Protein AF-A0A1F5T957-F1 (afdb_monomer_lite)

pLDDT: mean 89.25, std 8.67, range [54.81, 98.25]

Organism: NCBI:txid1798005

Radius of gyration: 18.05 Å; chains: 1; bounding box: 44×46×57 Å

Foldseek 3Di:
DDDVVVVVLCVVLPLPVVVLLVLLVVLLVVQLVLLVVL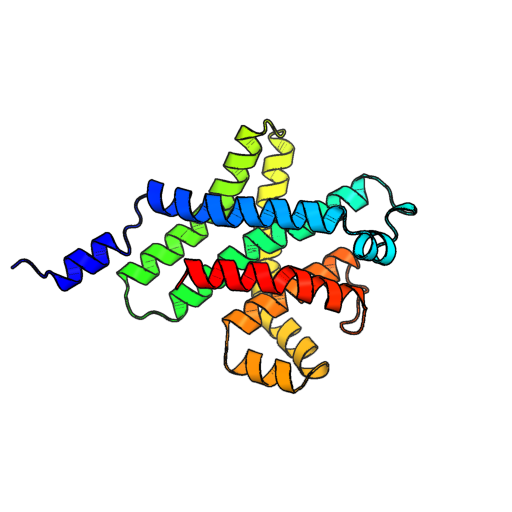LPPPVNCVLLVVVPDDPVLSVQLSLLSNLLLLLLLLQVLCVLLVPDPPPSLNVSSNSSSVCSLVSVLVVCVVVVNDPVVSVVSSVVSVVLNVVLVVCLVVQLVLVCVVDVVLNVVVVVDVSSSSLLSSLVVSVCSSVVNPDHCVRPSSVVSSVSSVVSSVVSVVSSD

Sequence (205 aa):
MFNPFRFWQELKYSPHLARLLHNTRKVIMESNQDSLFMHHDKQVCAMLNYDGVDEEERNRYFNEYTVTNVVLLMLLLDEAALQTDDELRKNYLQKWREYVPKFYLDYLKELKIEERNIYLWDKLIDLRYEEYQREILNWRRELINVDEELAQEMVHDKFVLAYQAVTLGLFQHLRRQNGKPKDPLYLRLQSYMVPIFKRMMKRIF

Secondary structure (DSSP, 8-state):
---HHHHHHHHHT---HHHHHHHHHHHHHHHHHHHHHHHT-HHHHHHTTGGGS-HHHHHHHHHHHHHHHHHHHHHHHHHHHHT---HHHHHHHHHHHHHHHHHHHHHHHHTT--HHHHHHHHHHHHHHHHHHHHHHHHHHHHHHTT-HHHHHHHHH-HHHHHHHHHHHHHHHHHTTT---TTSHHHHHHHHHHHHHHHHHHHHH-

Structure (mmCIF, N/CA/C/O backbone):
data_AF-A0A1F5T957-F1
#
_entry.id   AF-A0A1F5T957-F1
#
loop_
_atom_site.group_PDB
_atom_site.id
_atom_site.type_symbol
_atom_site.label_atom_id
_atom_site.label_alt_id
_atom_site.label_comp_id
_atom_site.label_asym_id
_atom_site.label_entity_id
_atom_site.label_seq_id
_atom_site.pdbx_PDB_ins_code
_atom_site.Cartn_x
_atom_site.Cartn_y
_atom_site.Cartn_z
_atom_site.occupancy
_atom_site.B_iso_or_equiv
_atom_site.auth_seq_id
_atom_site.auth_comp_id
_atom_site.auth_asym_id
_atom_site.auth_atom_id
_atom_site.pdbx_PDB_model_num
ATOM 1 N N . MET A 1 1 ? 25.414 3.405 -35.501 1.00 54.81 1 MET A N 1
ATOM 2 C CA . MET A 1 1 ? 24.216 2.787 -36.112 1.00 54.81 1 MET A CA 1
ATOM 3 C C . MET A 1 1 ? 23.045 3.006 -35.170 1.00 54.81 1 MET A C 1
ATOM 5 O O . MET A 1 1 ? 23.160 2.644 -34.006 1.00 54.81 1 MET A O 1
ATOM 9 N N . PHE A 1 2 ? 21.974 3.655 -35.627 1.00 66.38 2 PHE A N 1
ATOM 10 C CA . PHE A 1 2 ? 20.755 3.845 -34.837 1.00 66.38 2 PHE A CA 1
ATOM 11 C C . PHE A 1 2 ? 20.059 2.489 -34.660 1.00 66.38 2 PHE A C 1
ATOM 13 O O . PHE A 1 2 ? 19.776 1.824 -35.654 1.00 66.38 2 PHE A O 1
ATOM 20 N N . ASN A 1 3 ? 19.825 2.063 -33.416 1.00 74.00 3 ASN A N 1
ATOM 21 C CA . ASN A 1 3 ? 19.039 0.867 -33.120 1.00 74.00 3 ASN A CA 1
ATOM 22 C C . ASN A 1 3 ? 17.615 1.311 -32.733 1.00 74.00 3 ASN A C 1
ATOM 24 O O . ASN A 1 3 ? 17.415 1.760 -31.601 1.00 74.00 3 ASN A O 1
ATOM 28 N N . PRO A 1 4 ? 16.631 1.206 -33.644 1.00 72.12 4 PRO A N 1
ATOM 29 C CA . PRO A 1 4 ? 15.272 1.677 -33.393 1.00 72.12 4 PRO A CA 1
ATOM 30 C C . PRO A 1 4 ? 14.612 0.957 -32.213 1.00 72.12 4 PRO A C 1
ATOM 32 O O . PRO A 1 4 ? 13.876 1.586 -31.463 1.00 72.12 4 PRO A O 1
ATOM 35 N N . PHE A 1 5 ? 14.909 -0.326 -31.990 1.00 71.00 5 PHE A N 1
ATOM 36 C CA . PHE A 1 5 ? 14.355 -1.088 -30.867 1.00 71.00 5 PHE A CA 1
ATOM 37 C C . PHE A 1 5 ? 14.823 -0.530 -29.516 1.00 71.00 5 PHE A C 1
ATOM 39 O O . PHE A 1 5 ? 14.006 -0.260 -28.636 1.00 71.00 5 PHE A O 1
ATOM 46 N N . ARG A 1 6 ? 16.126 -0.252 -29.394 1.00 73.81 6 ARG A N 1
ATOM 47 C CA . ARG A 1 6 ? 16.706 0.371 -28.198 1.00 73.81 6 ARG A CA 1
ATOM 48 C C . ARG A 1 6 ? 16.161 1.785 -27.967 1.00 73.81 6 ARG A C 1
ATOM 50 O O . ARG A 1 6 ? 15.838 2.128 -26.838 1.00 73.81 6 ARG A O 1
ATOM 57 N N . PHE A 1 7 ? 15.985 2.574 -29.027 1.00 73.88 7 PHE A N 1
ATOM 58 C CA . PHE A 1 7 ? 15.387 3.911 -28.940 1.00 73.88 7 PHE A CA 1
ATOM 59 C C . PHE A 1 7 ? 13.946 3.872 -28.395 1.00 73.88 7 PHE A C 1
ATOM 61 O O . PHE A 1 7 ? 13.589 4.651 -27.510 1.00 73.88 7 PHE A O 1
ATOM 68 N N . TRP A 1 8 ? 13.122 2.926 -28.859 1.00 75.50 8 TRP A N 1
ATOM 69 C CA . TRP A 1 8 ? 11.767 2.735 -28.331 1.00 75.50 8 TRP A CA 1
ATOM 70 C C . TRP A 1 8 ? 11.759 2.256 -26.872 1.00 75.50 8 TRP A C 1
ATOM 72 O O . TRP A 1 8 ? 10.918 2.710 -26.095 1.00 75.50 8 TRP A O 1
ATOM 82 N N . GLN A 1 9 ? 12.695 1.389 -26.471 1.00 73.88 9 GLN A N 1
ATOM 83 C CA . GLN A 1 9 ? 12.858 0.983 -25.069 1.00 73.88 9 GLN A CA 1
ATOM 84 C C . GLN A 1 9 ? 13.284 2.153 -24.175 1.00 73.88 9 GLN A C 1
ATOM 86 O O . GLN A 1 9 ? 12.706 2.330 -23.108 1.00 73.88 9 GLN A O 1
ATOM 91 N N . GLU A 1 10 ? 14.224 2.989 -24.616 1.00 77.62 10 GLU A N 1
ATOM 92 C CA . GLU A 1 10 ? 14.677 4.178 -23.879 1.00 77.62 10 GLU A CA 1
ATOM 93 C C . GLU A 1 10 ? 13.551 5.216 -23.714 1.00 77.62 10 GLU A C 1
ATOM 95 O O . GLU A 1 10 ? 13.413 5.824 -22.650 1.00 77.62 10 GLU A O 1
ATOM 100 N N . LEU A 1 11 ? 12.679 5.368 -24.718 1.00 74.06 11 LEU A N 1
ATOM 101 C CA . LEU A 1 11 ? 11.463 6.182 -24.605 1.00 74.06 11 LEU A CA 1
ATOM 102 C C . LEU A 1 11 ? 10.423 5.557 -23.663 1.00 74.06 11 LEU A C 1
ATOM 104 O O . LEU A 1 11 ? 9.772 6.266 -22.888 1.00 74.06 11 LEU A O 1
ATOM 108 N N . LYS A 1 12 ? 10.229 4.234 -23.727 1.00 75.19 12 LYS A N 1
ATOM 109 C CA . LYS A 1 12 ? 9.239 3.512 -22.914 1.00 75.19 12 LYS A CA 1
ATOM 110 C C . LYS A 1 12 ? 9.634 3.483 -21.437 1.00 75.19 12 LYS A C 1
ATOM 112 O O . LYS A 1 12 ? 8.801 3.811 -20.594 1.00 75.19 12 LYS A O 1
ATOM 117 N N . TYR A 1 13 ? 10.886 3.147 -21.148 1.00 79.44 13 TYR A N 1
ATOM 118 C CA . TYR A 1 13 ? 11.473 3.032 -19.811 1.00 79.44 13 TYR A CA 1
ATOM 119 C C . TYR A 1 13 ? 12.310 4.258 -19.455 1.00 79.44 13 TYR A C 1
ATOM 121 O O . TYR A 1 13 ? 13.348 4.162 -18.806 1.00 79.44 13 TYR A O 1
ATOM 129 N N . SER A 1 14 ? 11.850 5.435 -19.879 1.00 75.56 14 SER A N 1
ATOM 130 C CA . SER A 1 14 ? 12.486 6.689 -19.510 1.00 75.56 14 SER A CA 1
ATOM 131 C C . SER A 1 14 ? 12.304 6.931 -18.006 1.00 75.56 14 SER A C 1
ATOM 133 O O . SER A 1 14 ? 11.167 7.128 -17.562 1.00 75.56 14 SER A O 1
ATOM 135 N N . PRO A 1 15 ? 13.388 7.003 -17.209 1.00 70.25 15 PRO A N 1
ATOM 136 C CA . PRO A 1 15 ? 13.318 7.365 -15.795 1.00 70.25 15 PRO A CA 1
ATOM 137 C C . PRO A 1 15 ? 13.110 8.876 -15.609 1.00 70.25 15 PRO A C 1
ATOM 139 O O . PRO A 1 15 ? 13.417 9.419 -14.550 1.00 70.25 15 PRO A O 1
ATOM 142 N N . HIS A 1 16 ? 12.641 9.581 -16.645 1.00 76.19 16 HIS A N 1
ATOM 143 C CA . HIS A 1 16 ? 12.375 11.003 -16.571 1.00 76.19 16 HIS A CA 1
ATOM 144 C C . HIS A 1 16 ? 11.359 11.281 -15.465 1.00 76.19 16 HIS A C 1
ATOM 146 O O . HIS A 1 16 ? 10.247 10.739 -15.452 1.00 76.19 16 HIS A O 1
ATOM 152 N N . LEU A 1 17 ? 11.743 12.185 -14.567 1.00 69.75 17 LEU A N 1
ATOM 153 C CA . LEU A 1 17 ? 11.033 12.473 -13.330 1.00 69.75 17 LEU A CA 1
ATOM 154 C C . LEU A 1 17 ? 9.543 12.764 -13.554 1.00 69.75 17 LEU A C 1
ATOM 156 O O . LEU A 1 17 ? 8.700 12.201 -12.868 1.00 69.75 17 LEU A O 1
ATOM 160 N N . ALA A 1 18 ? 9.196 13.565 -14.564 1.00 75.31 18 ALA A N 1
ATOM 161 C CA . ALA A 1 18 ? 7.799 13.913 -14.847 1.00 75.31 18 ALA A CA 1
ATOM 162 C C . ALA A 1 18 ? 6.898 12.693 -15.126 1.00 75.31 18 ALA A C 1
ATOM 164 O O . ALA A 1 18 ? 5.731 12.690 -14.739 1.00 75.31 18 ALA A O 1
ATOM 165 N N . ARG A 1 19 ? 7.427 11.641 -15.767 1.00 76.31 19 ARG A N 1
ATOM 166 C CA . ARG A 1 19 ? 6.659 10.426 -16.073 1.00 76.31 19 ARG A CA 1
ATOM 167 C C . ARG A 1 19 ? 6.466 9.568 -14.828 1.00 76.31 19 ARG A C 1
ATOM 169 O O . ARG A 1 19 ? 5.358 9.092 -14.589 1.00 76.31 19 ARG A O 1
ATOM 176 N N . LEU A 1 20 ? 7.527 9.414 -14.034 1.00 78.50 20 LEU A N 1
ATOM 177 C CA . LEU A 1 20 ? 7.465 8.746 -12.733 1.00 78.50 20 LEU A CA 1
ATOM 178 C C . LEU A 1 20 ? 6.449 9.446 -11.824 1.00 78.50 20 LEU A C 1
ATOM 180 O O . LEU A 1 20 ? 5.526 8.805 -11.335 1.00 78.50 20 LEU A O 1
ATOM 184 N N . LEU A 1 21 ? 6.540 10.773 -11.701 1.00 75.38 21 LEU A N 1
ATOM 185 C CA . LEU A 1 21 ? 5.616 11.587 -10.911 1.00 75.38 21 LEU A CA 1
ATOM 186 C C . LEU A 1 21 ? 4.172 11.459 -11.389 1.00 75.38 21 LEU A C 1
ATOM 188 O O . LEU A 1 21 ? 3.280 11.279 -10.568 1.00 75.38 21 LEU A O 1
ATOM 192 N N . HIS A 1 22 ? 3.921 11.526 -12.698 1.00 82.69 22 HIS A N 1
ATOM 193 C CA . HIS A 1 22 ? 2.567 11.392 -13.234 1.00 82.69 22 HIS A CA 1
ATOM 194 C C . HIS A 1 22 ? 1.942 10.037 -12.872 1.00 82.69 22 HIS A C 1
ATOM 196 O O . HIS A 1 22 ? 0.804 9.980 -12.394 1.00 82.69 22 HIS A O 1
ATOM 202 N N . ASN A 1 23 ? 2.696 8.951 -13.063 1.00 79.38 23 ASN A N 1
ATOM 203 C CA . ASN A 1 23 ? 2.222 7.602 -12.777 1.00 79.38 23 ASN A CA 1
ATOM 204 C C . ASN A 1 23 ? 2.018 7.381 -11.273 1.00 79.38 23 ASN A C 1
ATOM 206 O O . ASN A 1 23 ? 0.944 6.919 -10.882 1.00 79.38 23 ASN A O 1
ATOM 210 N N . THR A 1 24 ? 2.993 7.762 -10.438 1.00 85.00 24 THR A N 1
ATOM 211 C CA . THR A 1 24 ? 2.887 7.677 -8.972 1.00 85.00 24 THR A CA 1
ATOM 212 C C . THR A 1 24 ? 1.706 8.484 -8.464 1.00 85.00 24 THR A C 1
ATOM 214 O O . THR A 1 24 ? 0.873 7.945 -7.742 1.00 85.00 24 THR A O 1
ATOM 217 N N . ARG A 1 25 ? 1.581 9.746 -8.893 1.00 87.94 25 ARG A N 1
ATOM 218 C CA . ARG A 1 25 ? 0.496 10.636 -8.474 1.00 87.94 25 ARG A CA 1
ATOM 219 C C . ARG A 1 25 ? -0.850 9.998 -8.708 1.00 87.94 25 ARG A C 1
ATOM 221 O O . ARG A 1 25 ? -1.669 9.941 -7.802 1.00 87.94 25 ARG A O 1
ATOM 228 N N . LYS A 1 26 ? -1.084 9.506 -9.921 1.00 86.94 26 LYS A N 1
ATOM 229 C CA . LYS A 1 26 ? -2.393 8.967 -10.265 1.00 86.94 26 LYS A CA 1
ATOM 230 C C . LYS A 1 26 ? -2.730 7.723 -9.431 1.00 86.94 26 LYS A C 1
ATOM 232 O O . LYS A 1 26 ? -3.861 7.608 -8.984 1.00 86.94 26 LYS A O 1
ATOM 237 N N . VAL A 1 27 ? -1.764 6.833 -9.185 1.00 89.00 27 VAL A N 1
ATOM 238 C CA . VAL A 1 27 ? -1.975 5.640 -8.342 1.00 89.00 27 VAL A CA 1
ATOM 239 C C . VAL A 1 27 ? -2.227 6.018 -6.887 1.00 89.00 27 VAL A C 1
ATOM 241 O O . VAL A 1 27 ? -3.233 5.615 -6.320 1.00 89.00 27 VAL A O 1
ATOM 244 N N . ILE A 1 28 ? -1.330 6.802 -6.291 1.00 89.94 28 ILE A N 1
ATOM 245 C CA . ILE A 1 28 ? -1.374 7.129 -4.865 1.00 89.94 28 ILE A CA 1
ATOM 246 C C . ILE A 1 28 ? -2.605 7.970 -4.525 1.00 89.94 28 ILE A C 1
ATOM 248 O O . ILE A 1 28 ? -3.246 7.730 -3.509 1.00 89.94 28 ILE A O 1
ATOM 252 N N . MET A 1 29 ? -2.993 8.908 -5.392 1.00 90.75 29 MET A N 1
ATOM 253 C CA . MET A 1 29 ? -4.185 9.724 -5.164 1.00 90.75 29 MET A CA 1
ATOM 254 C C . MET A 1 29 ? -5.481 8.914 -5.243 1.00 90.75 29 MET A C 1
ATOM 256 O O . MET A 1 29 ? -6.354 9.107 -4.401 1.00 90.75 29 MET A O 1
ATOM 260 N N . GLU A 1 30 ? -5.600 8.000 -6.212 1.00 92.25 30 GLU A N 1
ATOM 261 C CA . GLU A 1 30 ? -6.740 7.074 -6.285 1.00 92.25 30 GLU A CA 1
ATOM 262 C C . GLU A 1 30 ? -6.782 6.180 -5.034 1.00 92.25 30 GLU A C 1
ATOM 264 O O . GLU A 1 30 ? -7.821 6.056 -4.395 1.00 92.25 30 GLU A O 1
ATOM 269 N N . SER A 1 31 ? -5.636 5.639 -4.614 1.00 90.69 31 SER A N 1
ATOM 270 C CA . SER A 1 31 ? -5.550 4.813 -3.408 1.00 90.69 31 SER A CA 1
ATOM 271 C C . SER A 1 31 ? -5.865 5.576 -2.113 1.00 90.69 31 SER A C 1
ATOM 273 O O . SER A 1 31 ? -6.467 5.006 -1.211 1.00 90.69 31 SER A O 1
ATOM 275 N N . ASN A 1 32 ? -5.508 6.860 -2.001 1.00 91.31 32 ASN A N 1
ATOM 276 C CA . ASN A 1 32 ? -5.878 7.689 -0.845 1.00 91.31 32 ASN A CA 1
ATOM 277 C C . ASN A 1 32 ? -7.392 7.919 -0.767 1.00 91.31 32 ASN A C 1
ATOM 279 O O . ASN A 1 32 ? -7.959 7.958 0.324 1.00 91.31 32 ASN A O 1
ATOM 283 N N . GLN A 1 33 ? -8.054 8.074 -1.918 1.00 93.75 33 GLN A N 1
ATOM 284 C CA . GLN A 1 33 ? -9.514 8.163 -1.972 1.00 93.75 33 GLN A CA 1
ATOM 285 C C . GLN A 1 33 ? -10.156 6.853 -1.516 1.00 93.75 33 GLN A C 1
ATOM 287 O O . GLN A 1 33 ? -11.129 6.888 -0.764 1.00 93.75 33 GLN A O 1
ATOM 292 N N . ASP A 1 34 ? -9.587 5.709 -1.902 1.00 94.94 34 ASP A N 1
ATOM 293 C CA . ASP A 1 34 ? -10.069 4.413 -1.427 1.00 94.94 34 ASP A CA 1
ATOM 294 C C . ASP A 1 34 ? -9.844 4.238 0.086 1.00 94.94 34 ASP A C 1
ATOM 296 O O . ASP A 1 34 ? -10.736 3.740 0.774 1.00 94.94 34 ASP A O 1
ATOM 300 N N . SER A 1 35 ? -8.712 4.699 0.637 1.00 96.12 35 SER A N 1
ATOM 301 C CA . SER A 1 35 ? -8.486 4.726 2.093 1.00 96.12 35 SER A CA 1
ATOM 302 C C . SER A 1 35 ? -9.546 5.555 2.819 1.00 96.12 35 SER A C 1
ATOM 304 O O . SER A 1 35 ? -10.054 5.139 3.860 1.00 96.12 35 SER A O 1
ATOM 306 N N . LEU A 1 36 ? -9.903 6.723 2.272 1.00 95.00 36 LEU A N 1
ATOM 307 C CA . LEU A 1 36 ? -10.948 7.580 2.835 1.00 95.00 36 LEU A CA 1
ATOM 308 C C . LEU A 1 36 ? -12.320 6.899 2.768 1.00 95.00 36 LEU A C 1
ATOM 310 O O . LEU A 1 36 ? -13.072 6.933 3.740 1.00 95.00 36 LEU A O 1
ATOM 314 N N . PHE A 1 37 ? -12.632 6.241 1.649 1.00 95.06 37 PHE A N 1
ATOM 315 C CA . PHE A 1 37 ? -13.852 5.448 1.518 1.00 95.06 37 PHE A CA 1
ATOM 316 C C . PHE A 1 37 ? -13.910 4.340 2.576 1.00 95.06 37 PHE A C 1
ATOM 318 O O . PHE A 1 37 ? -14.923 4.207 3.258 1.00 95.06 37 PHE A O 1
ATOM 325 N N . MET A 1 38 ? -12.819 3.594 2.770 1.00 94.62 38 MET A N 1
ATOM 326 C CA . MET A 1 38 ? -12.744 2.546 3.794 1.00 94.62 38 MET A CA 1
ATOM 327 C C . MET A 1 38 ? -12.883 3.079 5.208 1.00 94.62 38 MET A C 1
ATOM 329 O O . MET A 1 38 ? -13.537 2.454 6.039 1.00 94.62 38 MET A O 1
ATOM 333 N N . HIS A 1 39 ? -12.302 4.243 5.482 1.00 95.62 39 HIS A N 1
ATOM 334 C CA . HIS A 1 39 ? -12.400 4.880 6.786 1.00 95.62 39 HIS A CA 1
ATOM 335 C C . HIS A 1 39 ? -13.840 5.281 7.150 1.00 95.62 39 HIS A C 1
ATOM 337 O O . HIS A 1 39 ? -14.159 5.385 8.333 1.00 95.62 39 HIS A O 1
ATOM 343 N N . HIS A 1 40 ? -14.711 5.456 6.152 1.00 95.31 40 HIS A N 1
ATOM 344 C CA . HIS A 1 40 ? -16.132 5.767 6.324 1.00 95.31 40 HIS A CA 1
ATOM 345 C C . HIS 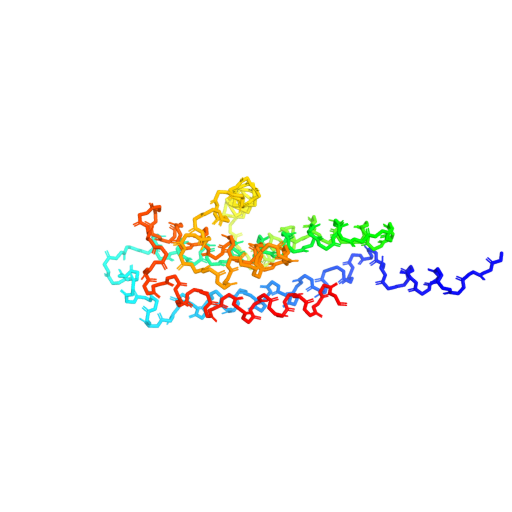A 1 40 ? -17.072 4.602 5.966 1.00 95.31 40 HIS A C 1
ATOM 347 O O . HIS A 1 40 ? -18.296 4.768 5.975 1.00 95.31 40 HIS A O 1
ATOM 353 N N . ASP A 1 41 ? -16.539 3.421 5.646 1.00 96.06 41 ASP A N 1
ATOM 354 C CA . ASP A 1 41 ? -17.352 2.251 5.337 1.00 96.06 41 ASP A CA 1
ATOM 355 C C . ASP A 1 41 ? -18.057 1.752 6.606 1.00 96.06 41 ASP A C 1
ATOM 357 O O . ASP A 1 41 ? -17.425 1.343 7.577 1.00 96.06 41 ASP A O 1
ATOM 361 N N . LYS A 1 42 ? -19.395 1.747 6.591 1.00 95.44 42 LYS A N 1
ATOM 362 C CA . LYS A 1 42 ? -20.208 1.403 7.770 1.00 95.44 42 LYS A CA 1
ATOM 363 C C . LYS A 1 42 ? -19.924 0.003 8.317 1.00 95.44 42 LYS A C 1
ATOM 365 O O . LYS A 1 42 ? -19.992 -0.192 9.528 1.00 95.44 42 LYS A O 1
ATOM 370 N N . GLN A 1 43 ? -19.640 -0.971 7.450 1.00 95.31 43 GLN A N 1
ATOM 371 C CA . GLN A 1 43 ? -19.348 -2.337 7.886 1.00 95.31 43 GLN A CA 1
ATOM 372 C C . GLN A 1 43 ? -17.985 -2.387 8.570 1.00 95.31 43 GLN A C 1
ATOM 374 O O . GLN A 1 43 ? -17.861 -2.977 9.639 1.00 95.31 43 GLN A O 1
ATOM 379 N N . VAL A 1 44 ? -16.987 -1.721 7.992 1.00 95.31 44 VAL A N 1
ATOM 380 C CA . VAL A 1 44 ? -15.638 -1.622 8.562 1.00 95.31 44 VAL A CA 1
ATOM 381 C C . VAL A 1 44 ? -15.667 -0.885 9.898 1.00 95.31 44 VAL A C 1
ATOM 383 O O . VAL A 1 44 ? -15.126 -1.389 10.881 1.00 95.31 44 VAL A O 1
ATOM 386 N N . CYS A 1 45 ? -16.363 0.254 9.970 1.00 95.50 45 CYS A N 1
ATOM 387 C CA . CYS A 1 45 ? -16.534 1.019 11.203 1.00 95.50 45 CYS A CA 1
ATOM 388 C C . CYS A 1 45 ? -17.169 0.177 12.317 1.00 95.50 45 CYS A C 1
ATOM 390 O O . CYS A 1 45 ? -16.694 0.210 13.452 1.00 95.50 45 CYS A O 1
ATOM 392 N N . ALA A 1 46 ? -18.194 -0.621 11.995 1.00 95.69 46 ALA A N 1
ATOM 393 C CA . ALA A 1 46 ? -18.809 -1.540 12.949 1.00 95.69 46 ALA A CA 1
ATOM 394 C C . ALA A 1 46 ? -17.844 -2.663 13.376 1.00 95.69 46 ALA A C 1
ATOM 396 O O . AL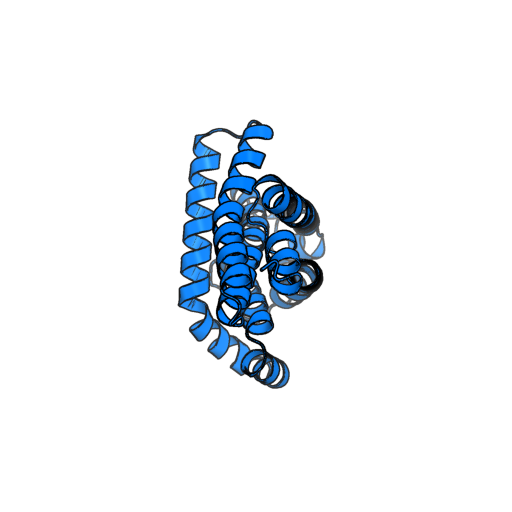A A 1 46 ? -17.712 -2.942 14.565 1.00 95.69 46 ALA A O 1
ATOM 397 N N . MET A 1 47 ? -17.121 -3.279 12.432 1.00 95.31 47 MET A N 1
ATOM 398 C CA . MET A 1 47 ? -16.153 -4.352 12.716 1.00 95.31 47 MET A CA 1
ATOM 399 C C . MET A 1 47 ? -14.966 -3.889 13.574 1.00 95.31 47 MET A C 1
ATOM 401 O O . MET A 1 47 ? -14.395 -4.699 14.312 1.00 95.31 47 MET A O 1
ATOM 405 N N . LEU A 1 48 ? -14.595 -2.610 13.476 1.00 95.06 48 LEU A N 1
ATOM 406 C CA . LEU A 1 48 ? -13.532 -1.966 14.254 1.00 95.06 48 LEU A CA 1
ATOM 407 C C . LEU A 1 48 ? -14.039 -1.212 15.490 1.00 95.06 48 LEU A C 1
ATOM 409 O O . LEU A 1 48 ? -13.229 -0.633 16.205 1.00 95.06 48 LEU A O 1
ATOM 413 N N . ASN A 1 49 ? -15.346 -1.241 15.768 1.00 94.69 49 ASN A N 1
ATOM 414 C CA . ASN A 1 49 ? -15.960 -0.551 16.902 1.00 94.69 49 ASN A CA 1
ATOM 415 C C . ASN A 1 49 ? -15.595 0.947 16.971 1.00 94.69 49 ASN A C 1
ATOM 417 O O . ASN A 1 49 ? -15.168 1.447 18.010 1.00 94.69 49 ASN A O 1
ATOM 421 N N . TYR A 1 50 ? -15.763 1.668 15.857 1.00 94.19 50 TYR A N 1
ATOM 422 C CA . TYR A 1 50 ? -15.417 3.096 15.746 1.00 94.19 50 TYR A CA 1
ATOM 423 C C . TYR A 1 50 ? -16.073 3.986 16.815 1.00 94.19 50 TYR A C 1
ATOM 425 O O . TYR A 1 50 ? -15.487 5.001 17.198 1.00 94.19 50 TYR A O 1
ATOM 433 N N . ASP A 1 51 ? -17.264 3.612 17.288 1.00 93.12 51 ASP A N 1
ATOM 434 C CA . ASP A 1 51 ? -18.003 4.340 18.328 1.00 93.12 51 ASP A CA 1
ATOM 435 C C . ASP A 1 51 ? -17.394 4.152 19.727 1.00 93.12 51 ASP A C 1
ATOM 437 O O . ASP A 1 51 ? -17.598 4.981 20.611 1.00 93.12 51 ASP A O 1
ATOM 441 N N . GLY A 1 52 ? -16.646 3.066 19.936 1.00 94.69 52 GLY A N 1
ATOM 442 C CA . GLY A 1 52 ? -16.018 2.726 21.212 1.00 94.69 52 GLY A CA 1
ATOM 443 C C . GLY A 1 52 ? -14.532 3.068 21.304 1.00 94.69 52 GLY A C 1
ATOM 444 O O . GLY A 1 52 ? -13.908 2.714 22.303 1.00 94.69 52 GLY A O 1
ATOM 445 N N . VAL A 1 53 ? -13.958 3.717 20.289 1.00 95.94 53 VAL A N 1
ATOM 446 C CA . VAL A 1 53 ? -12.553 4.146 20.275 1.00 95.94 53 VAL A CA 1
ATOM 447 C C . VAL A 1 53 ? -12.439 5.659 20.097 1.00 95.94 53 VAL A C 1
ATOM 449 O O . VAL A 1 53 ? -13.356 6.324 19.606 1.00 95.94 53 VAL A O 1
ATOM 452 N N . ASP A 1 54 ? -11.307 6.211 20.520 1.00 96.56 54 ASP A N 1
ATOM 453 C CA . ASP A 1 54 ? -11.021 7.635 20.397 1.00 96.56 54 ASP A CA 1
ATOM 454 C C . ASP A 1 54 ? -10.629 8.042 18.964 1.00 96.56 54 ASP A C 1
ATOM 456 O O . ASP A 1 54 ? -10.525 7.236 18.035 1.00 96.56 54 ASP A O 1
ATOM 460 N N . GLU A 1 55 ? -10.465 9.348 18.764 1.00 95.12 55 GLU A N 1
ATOM 461 C CA . GLU A 1 55 ? -10.063 9.907 17.475 1.00 95.12 55 GLU A CA 1
ATOM 462 C C . GLU A 1 55 ? -8.652 9.474 17.060 1.00 95.12 55 GLU A C 1
ATOM 464 O O . GLU A 1 55 ? -8.406 9.266 15.873 1.00 95.12 55 GLU A O 1
ATOM 469 N N . GLU A 1 56 ? -7.745 9.285 18.018 1.00 95.31 56 GLU A N 1
ATOM 470 C CA . GLU A 1 56 ? -6.375 8.853 17.747 1.00 95.31 56 GLU A CA 1
ATOM 471 C C . GLU A 1 56 ? -6.352 7.455 17.120 1.00 95.31 56 GLU A C 1
ATOM 473 O O . GLU A 1 56 ? -5.712 7.248 16.087 1.00 95.31 56 GLU A O 1
ATOM 478 N N . GLU A 1 57 ? -7.116 6.512 17.670 1.00 95.69 57 GLU A N 1
ATOM 479 C CA . GLU A 1 57 ? -7.216 5.159 17.130 1.00 95.69 57 GLU A CA 1
ATOM 480 C C . GLU A 1 57 ? -7.916 5.145 15.760 1.00 95.69 57 GLU A C 1
ATOM 482 O O . GLU A 1 57 ? -7.486 4.427 14.852 1.00 95.69 57 GLU A O 1
ATOM 487 N N . ARG A 1 58 ? -8.938 5.986 15.547 1.00 96.19 58 ARG A N 1
ATOM 488 C CA . ARG A 1 58 ? -9.556 6.144 14.216 1.00 96.19 58 ARG A CA 1
ATOM 489 C C . ARG A 1 58 ? -8.562 6.685 13.191 1.00 96.19 58 ARG A C 1
ATOM 491 O O . ARG A 1 58 ? -8.468 6.143 12.086 1.00 96.19 58 ARG A O 1
ATOM 498 N N . ASN A 1 59 ? -7.789 7.703 13.557 1.00 95.31 59 ASN A N 1
ATOM 499 C CA . ASN A 1 59 ? -6.735 8.252 12.709 1.00 95.31 59 ASN A CA 1
ATOM 500 C C . ASN A 1 59 ? -5.656 7.203 12.421 1.00 95.31 59 ASN A C 1
ATOM 502 O O . ASN A 1 59 ? -5.193 7.090 11.286 1.00 95.31 59 ASN A O 1
ATOM 506 N N . ARG A 1 60 ? -5.315 6.360 13.402 1.00 96.50 60 ARG A N 1
ATOM 507 C CA . ARG A 1 60 ? -4.416 5.220 13.199 1.00 96.50 60 ARG A CA 1
ATOM 508 C C . ARG A 1 60 ? -4.952 4.262 12.138 1.00 96.50 60 ARG A C 1
ATOM 510 O O . ARG A 1 60 ? -4.192 3.888 11.250 1.00 96.50 60 ARG A O 1
ATOM 517 N N . TYR A 1 61 ? -6.236 3.897 12.170 1.00 97.25 61 TYR A N 1
ATOM 518 C CA . TYR A 1 61 ? -6.823 3.039 11.132 1.00 97.25 61 TYR A CA 1
ATOM 519 C C . TYR A 1 61 ? -6.691 3.655 9.736 1.00 97.25 61 TYR A C 1
ATOM 521 O O . TYR A 1 61 ? -6.270 2.971 8.803 1.00 97.25 61 TYR A O 1
ATOM 529 N N . PHE A 1 62 ? -6.988 4.952 9.596 1.00 96.75 62 PHE A N 1
ATOM 530 C CA . PHE A 1 62 ? -6.798 5.672 8.333 1.00 96.75 62 PHE A CA 1
ATOM 531 C C . PHE A 1 62 ? -5.342 5.631 7.849 1.00 96.75 62 PHE A C 1
ATOM 533 O O . PHE A 1 62 ? -5.078 5.389 6.664 1.00 96.75 62 PHE A O 1
ATOM 540 N N . ASN A 1 63 ? -4.401 5.830 8.773 1.00 96.81 63 ASN A N 1
ATOM 541 C CA . ASN A 1 63 ? -2.980 5.792 8.467 1.00 96.81 63 ASN A CA 1
ATOM 542 C C . ASN A 1 63 ? -2.556 4.405 7.970 1.00 96.81 63 ASN A C 1
ATOM 544 O O . ASN A 1 63 ? -1.859 4.327 6.960 1.00 96.81 63 ASN A O 1
ATOM 548 N N . GLU A 1 64 ? -3.033 3.328 8.605 1.00 97.69 64 GLU A N 1
ATOM 549 C CA . GLU A 1 64 ? -2.735 1.948 8.197 1.00 97.69 64 GLU A CA 1
ATOM 550 C C . GLU A 1 64 ? -3.289 1.617 6.800 1.00 97.69 64 GLU A C 1
ATOM 552 O O . GLU A 1 64 ? -2.566 1.044 5.983 1.00 97.69 64 GLU A O 1
ATOM 557 N N . TYR A 1 65 ? -4.520 2.029 6.457 1.00 97.56 65 TYR A N 1
ATOM 558 C CA . TYR A 1 65 ? -5.046 1.848 5.090 1.00 97.56 65 TYR A CA 1
ATOM 559 C C . TYR A 1 65 ? -4.143 2.509 4.047 1.00 97.56 65 TYR A C 1
ATOM 561 O O . TYR A 1 65 ? -3.822 1.931 3.008 1.00 97.56 65 TYR A O 1
ATOM 569 N N . THR A 1 66 ? -3.720 3.731 4.346 1.00 97.12 66 THR A N 1
ATOM 570 C CA . THR A 1 66 ? -2.989 4.567 3.404 1.00 97.12 66 THR A CA 1
ATOM 571 C C . THR A 1 66 ? -1.544 4.120 3.237 1.00 97.12 66 THR A C 1
ATOM 573 O O . THR A 1 66 ? -1.093 3.949 2.103 1.00 97.12 66 THR A O 1
ATOM 576 N N . VAL A 1 67 ? -0.828 3.852 4.333 1.00 97.69 67 VAL A N 1
ATOM 577 C CA . VAL A 1 67 ? 0.544 3.331 4.252 1.00 97.69 67 VAL A CA 1
ATOM 578 C C . VAL A 1 67 ? 0.574 1.975 3.550 1.00 97.69 67 VAL A C 1
ATOM 580 O O . VAL A 1 67 ? 1.453 1.746 2.725 1.00 97.69 67 VAL A O 1
ATOM 583 N N . THR A 1 68 ? -0.425 1.114 3.775 1.00 97.19 68 THR A N 1
ATOM 584 C CA . THR A 1 68 ? -0.521 -0.186 3.094 1.00 97.19 68 THR A CA 1
ATOM 585 C C . THR A 1 68 ? -0.570 -0.016 1.578 1.00 97.19 68 THR A C 1
ATOM 587 O O . THR A 1 68 ? 0.121 -0.729 0.856 1.00 97.19 68 THR A O 1
ATOM 590 N N . ASN A 1 69 ? -1.327 0.962 1.077 1.00 96.38 69 ASN A N 1
ATOM 591 C CA . ASN A 1 69 ? -1.415 1.230 -0.357 1.00 96.38 69 ASN A CA 1
ATOM 592 C C . ASN A 1 69 ? -0.094 1.746 -0.946 1.00 96.38 69 ASN A C 1
ATOM 594 O O . ASN A 1 69 ? 0.284 1.356 -2.054 1.00 96.38 69 ASN A O 1
ATOM 598 N N . VAL A 1 70 ? 0.607 2.619 -0.216 1.00 97.06 70 VAL A N 1
ATOM 599 C CA . VAL A 1 70 ? 1.933 3.128 -0.603 1.00 97.06 70 VAL A CA 1
ATOM 600 C C . VAL A 1 70 ? 2.930 1.969 -0.682 1.00 97.06 70 VAL A C 1
ATOM 602 O O . VAL A 1 70 ? 3.602 1.794 -1.700 1.00 97.06 70 VAL A O 1
ATOM 605 N N . VAL A 1 71 ? 2.974 1.138 0.359 1.00 97.25 71 VAL A N 1
ATOM 606 C CA . VAL A 1 71 ? 3.901 0.007 0.467 1.00 97.25 71 VAL A CA 1
ATOM 607 C C . VAL A 1 71 ? 3.578 -1.089 -0.546 1.00 97.25 71 VAL A C 1
ATOM 609 O O . VAL A 1 71 ? 4.500 -1.634 -1.148 1.00 97.25 71 VAL A O 1
ATOM 612 N N . LEU A 1 72 ? 2.300 -1.375 -0.819 1.00 96.62 72 LEU A N 1
ATOM 613 C CA . LEU A 1 72 ? 1.918 -2.324 -1.866 1.00 96.62 72 LEU A CA 1
ATOM 614 C C . LEU A 1 72 ? 2.513 -1.914 -3.215 1.00 96.62 72 LEU A C 1
ATOM 616 O O . LEU A 1 72 ? 3.132 -2.738 -3.880 1.00 96.62 72 LEU A O 1
ATOM 620 N N . LEU A 1 73 ? 2.388 -0.640 -3.604 1.00 96.38 73 LEU A N 1
ATOM 621 C CA . LEU A 1 73 ? 2.982 -0.163 -4.852 1.00 96.38 73 LEU A CA 1
ATOM 622 C C . LEU A 1 73 ? 4.501 -0.384 -4.871 1.00 96.38 73 LEU A C 1
ATOM 624 O O . LEU A 1 73 ? 5.031 -0.833 -5.884 1.00 96.38 73 LEU A O 1
ATOM 628 N N . MET A 1 74 ? 5.191 -0.105 -3.763 1.00 97.19 74 MET A N 1
ATOM 629 C CA . MET A 1 74 ? 6.636 -0.327 -3.655 1.00 97.19 74 MET A CA 1
ATOM 630 C C . MET A 1 74 ? 6.997 -1.803 -3.864 1.00 97.19 74 MET A C 1
ATOM 632 O O . MET A 1 74 ? 7.841 -2.102 -4.706 1.00 97.19 74 MET A O 1
ATOM 636 N N . LEU A 1 75 ? 6.305 -2.722 -3.184 1.00 96.06 75 LEU A N 1
ATOM 637 C CA . LEU A 1 75 ? 6.550 -4.164 -3.296 1.00 96.06 75 LEU A CA 1
ATOM 638 C C . LEU A 1 75 ? 6.275 -4.703 -4.705 1.00 96.06 75 LEU A C 1
ATOM 640 O O . LEU A 1 75 ? 7.043 -5.517 -5.214 1.00 96.06 75 LEU A O 1
ATOM 644 N N . LEU A 1 76 ? 5.208 -4.236 -5.362 1.00 95.75 76 LEU A N 1
ATOM 645 C CA . LEU A 1 76 ? 4.904 -4.636 -6.739 1.00 95.75 76 LEU A CA 1
ATOM 646 C C . LEU A 1 76 ? 5.969 -4.139 -7.725 1.00 95.75 76 LEU A C 1
ATOM 648 O O . LEU A 1 76 ? 6.289 -4.840 -8.683 1.00 95.75 76 LEU A O 1
ATOM 652 N N . LEU A 1 77 ? 6.527 -2.945 -7.504 1.00 95.94 77 LEU A N 1
ATOM 653 C CA . LEU A 1 77 ? 7.616 -2.414 -8.325 1.00 95.94 77 LEU A CA 1
ATOM 654 C C . LEU A 1 77 ? 8.914 -3.204 -8.130 1.00 95.94 77 LEU A C 1
ATOM 656 O O . LEU A 1 77 ? 9.582 -3.497 -9.123 1.00 95.94 77 LEU A O 1
ATOM 660 N N . ASP A 1 78 ? 9.251 -3.578 -6.893 1.00 95.69 78 ASP A N 1
ATOM 661 C CA . ASP A 1 78 ? 10.409 -4.437 -6.619 1.00 95.69 78 ASP A CA 1
ATOM 662 C C . ASP A 1 78 ? 10.244 -5.811 -7.278 1.00 95.69 78 ASP A C 1
ATOM 664 O O . ASP A 1 78 ? 11.150 -6.275 -7.970 1.00 95.69 78 ASP A O 1
ATOM 668 N N . GLU A 1 79 ? 9.073 -6.438 -7.147 1.00 94.62 79 GLU A N 1
ATOM 669 C CA . GLU A 1 79 ? 8.808 -7.741 -7.762 1.00 94.62 79 GLU A CA 1
ATOM 670 C C . GLU A 1 79 ? 8.849 -7.661 -9.298 1.00 94.62 79 GLU A C 1
ATOM 672 O O . GLU A 1 79 ? 9.470 -8.495 -9.957 1.00 94.62 79 GLU A O 1
ATOM 677 N N . ALA A 1 80 ? 8.291 -6.602 -9.891 1.00 94.12 80 ALA A N 1
ATOM 678 C CA . ALA A 1 80 ? 8.382 -6.363 -11.330 1.00 94.12 80 ALA A CA 1
ATOM 679 C C . ALA A 1 80 ? 9.833 -6.170 -11.804 1.00 94.12 80 ALA A C 1
ATOM 681 O O . ALA A 1 80 ? 10.177 -6.584 -12.912 1.00 94.12 80 ALA A O 1
ATOM 682 N N . ALA A 1 81 ? 10.681 -5.541 -10.984 1.00 95.31 81 ALA A N 1
ATOM 683 C CA . ALA A 1 81 ? 12.097 -5.349 -11.280 1.00 95.31 81 ALA A CA 1
ATOM 684 C C . ALA A 1 81 ? 12.895 -6.660 -11.187 1.00 95.31 81 ALA A C 1
ATOM 686 O O . ALA A 1 81 ? 13.861 -6.833 -11.929 1.00 95.31 81 ALA A O 1
ATOM 687 N N . LEU A 1 82 ? 12.494 -7.587 -10.310 1.00 93.62 82 LEU A N 1
ATOM 688 C CA . LEU A 1 82 ? 13.111 -8.911 -10.178 1.00 93.62 82 LEU A CA 1
ATOM 689 C C . LEU A 1 82 ? 12.750 -9.865 -11.325 1.00 93.62 82 LEU A C 1
ATOM 691 O O . LEU A 1 82 ? 13.527 -10.767 -11.621 1.00 93.62 82 LEU A O 1
ATOM 695 N N . GLN A 1 83 ? 11.594 -9.678 -11.966 1.00 92.00 83 GLN A N 1
ATOM 696 C CA . GLN A 1 83 ? 11.102 -10.555 -13.038 1.00 92.00 83 GLN A CA 1
ATOM 697 C C . GLN A 1 83 ? 11.522 -10.134 -14.455 1.00 92.00 83 GLN A C 1
ATOM 699 O O . GLN A 1 83 ? 11.137 -10.784 -15.426 1.00 92.00 83 GLN A O 1
ATOM 704 N N . THR A 1 84 ? 12.266 -9.037 -14.610 1.00 91.19 84 THR A N 1
ATOM 705 C CA . THR A 1 84 ? 12.699 -8.538 -15.922 1.00 91.19 84 THR A CA 1
ATOM 706 C C . THR A 1 84 ? 14.204 -8.686 -16.117 1.00 91.19 84 THR A C 1
ATOM 708 O O . THR A 1 84 ? 14.987 -8.222 -15.294 1.00 91.19 84 THR A O 1
ATOM 711 N N . ASP A 1 85 ? 14.601 -9.229 -17.268 1.00 92.38 85 ASP A N 1
ATOM 712 C CA . ASP A 1 85 ? 16.004 -9.263 -17.711 1.00 92.38 85 ASP A CA 1
ATOM 713 C C . ASP A 1 85 ? 16.423 -7.973 -18.451 1.00 92.38 85 ASP A C 1
ATOM 715 O O . ASP A 1 85 ? 17.601 -7.737 -18.712 1.00 92.38 85 ASP A O 1
ATOM 719 N N . ASP A 1 86 ? 15.460 -7.110 -18.807 1.00 91.25 86 ASP A N 1
ATOM 720 C CA . ASP A 1 86 ? 15.726 -5.794 -19.400 1.00 91.25 86 ASP A CA 1
ATOM 721 C C . ASP A 1 86 ? 16.228 -4.810 -18.325 1.00 91.25 86 ASP A C 1
ATOM 723 O O . ASP A 1 86 ? 15.453 -4.308 -17.506 1.00 91.25 86 ASP A O 1
ATOM 727 N N . GLU A 1 87 ? 17.528 -4.506 -18.354 1.00 90.38 87 GLU A N 1
ATOM 728 C CA . GLU A 1 87 ? 18.189 -3.585 -17.419 1.00 90.38 87 GLU A CA 1
ATOM 729 C C . GLU A 1 87 ? 17.645 -2.143 -17.477 1.00 90.38 87 GLU A C 1
ATOM 731 O O . GLU A 1 87 ? 17.607 -1.459 -16.450 1.00 90.38 87 GLU A O 1
ATOM 736 N N . LEU A 1 88 ? 17.161 -1.665 -18.635 1.00 88.88 88 LEU A N 1
ATOM 737 C CA . LEU A 1 88 ? 16.522 -0.344 -18.720 1.00 88.88 88 LEU A CA 1
ATOM 738 C C . LEU A 1 88 ? 15.200 -0.348 -17.954 1.00 88.88 88 LEU A C 1
ATOM 740 O O . LEU A 1 88 ? 14.936 0.561 -17.161 1.00 88.88 88 LEU A O 1
ATOM 744 N N . ARG A 1 89 ? 14.388 -1.393 -18.154 1.00 90.19 89 ARG A N 1
ATOM 745 C CA . ARG A 1 89 ? 13.132 -1.576 -17.417 1.00 90.19 89 ARG A CA 1
ATOM 746 C C . ARG A 1 89 ? 13.386 -1.718 -15.919 1.00 90.19 89 ARG A C 1
ATOM 748 O O . ARG A 1 89 ? 12.693 -1.083 -15.128 1.00 90.19 89 ARG A O 1
ATOM 755 N N . LYS A 1 90 ? 14.375 -2.520 -15.532 1.00 93.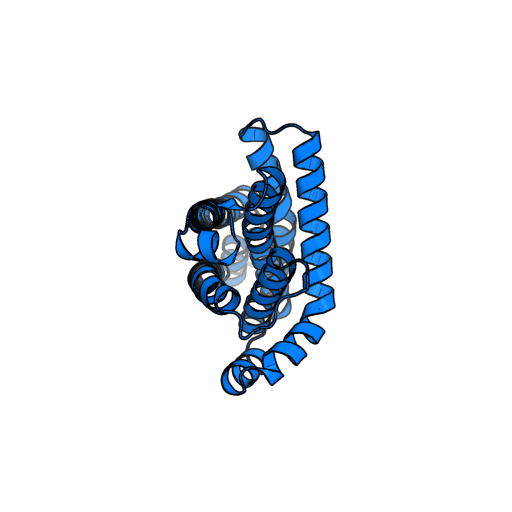31 90 LYS A N 1
ATOM 756 C CA . LYS A 1 90 ? 14.746 -2.751 -14.133 1.00 93.31 90 LYS A CA 1
ATOM 757 C C . LYS A 1 90 ? 15.130 -1.453 -13.424 1.00 93.31 90 LYS A C 1
ATOM 759 O O . LYS A 1 90 ? 14.543 -1.127 -12.396 1.00 93.31 90 LYS A O 1
ATOM 764 N N . ASN A 1 91 ? 16.030 -0.666 -14.018 1.00 91.75 91 ASN A N 1
ATOM 765 C CA . ASN A 1 91 ? 16.444 0.635 -13.482 1.00 91.75 91 ASN A CA 1
ATOM 766 C C . ASN A 1 91 ? 15.259 1.612 -13.385 1.00 91.75 91 ASN A C 1
ATOM 768 O O . ASN A 1 91 ? 15.091 2.299 -12.378 1.00 91.75 91 ASN A O 1
ATOM 772 N N . TYR A 1 92 ? 14.393 1.642 -14.404 1.00 91.38 92 TYR A N 1
ATOM 773 C CA . TYR A 1 92 ? 13.167 2.441 -14.377 1.00 91.38 92 TYR A CA 1
ATOM 774 C C . TYR A 1 92 ? 12.258 2.079 -13.192 1.00 91.38 92 TYR A C 1
ATOM 776 O O . TYR A 1 92 ? 11.820 2.975 -12.470 1.00 91.38 92 TYR A O 1
ATOM 784 N N . LEU A 1 93 ? 11.997 0.787 -12.971 1.00 93.94 93 LEU A N 1
ATOM 785 C CA . LEU A 1 93 ? 11.132 0.302 -11.891 1.00 93.94 93 LEU A CA 1
ATOM 786 C C . LEU A 1 93 ? 11.726 0.576 -10.503 1.00 93.94 93 LEU A C 1
ATOM 788 O O . LEU A 1 93 ? 11.012 1.053 -9.623 1.00 93.94 93 LEU A O 1
ATOM 792 N N . GLN A 1 94 ? 13.031 0.362 -10.324 1.00 94.31 94 GLN A N 1
ATOM 793 C CA . GLN A 1 94 ? 13.730 0.661 -9.069 1.00 94.31 94 GLN A CA 1
ATOM 794 C C . GLN A 1 94 ? 13.676 2.155 -8.732 1.00 94.31 94 GLN A C 1
ATOM 796 O O . GLN A 1 94 ? 13.290 2.532 -7.625 1.00 94.31 94 GLN A O 1
ATOM 801 N N . LYS A 1 95 ? 13.954 3.025 -9.712 1.00 93.44 95 LYS A N 1
ATOM 802 C CA . LYS A 1 95 ? 13.802 4.475 -9.535 1.00 93.44 95 LYS A CA 1
ATOM 803 C C . LYS A 1 95 ? 12.366 4.854 -9.218 1.00 93.44 95 LYS A C 1
ATOM 805 O O . LYS A 1 95 ? 12.139 5.693 -8.353 1.00 93.44 95 LYS A O 1
ATOM 810 N N . TRP A 1 96 ? 11.389 4.249 -9.895 1.00 93.81 96 TRP A N 1
ATOM 811 C CA . TRP A 1 96 ? 9.987 4.487 -9.574 1.00 93.81 96 TRP A CA 1
ATOM 812 C C . TRP A 1 96 ? 9.710 4.156 -8.104 1.00 93.81 96 TRP A C 1
ATOM 814 O O . TRP A 1 96 ? 9.184 5.012 -7.393 1.00 93.81 96 TRP A O 1
ATOM 824 N N . ARG A 1 97 ? 10.149 2.987 -7.621 1.00 94.94 97 ARG A N 1
ATOM 825 C CA . ARG A 1 97 ? 9.963 2.562 -6.228 1.00 94.94 97 ARG A CA 1
ATOM 826 C C . ARG A 1 97 ? 10.532 3.569 -5.232 1.00 94.94 97 ARG A C 1
ATOM 828 O O . ARG A 1 97 ? 9.848 3.923 -4.278 1.00 94.94 97 ARG A O 1
ATOM 835 N N . GLU A 1 98 ? 11.736 4.084 -5.469 1.00 93.75 98 GLU A N 1
ATOM 836 C CA . GLU A 1 98 ? 12.366 5.106 -4.614 1.00 93.75 98 GLU A CA 1
ATOM 837 C C . GLU A 1 98 ? 11.610 6.445 -4.587 1.00 93.75 98 GLU A C 1
ATOM 839 O O . GLU A 1 98 ? 11.719 7.212 -3.627 1.00 93.75 98 GLU A O 1
ATOM 844 N N . TYR A 1 99 ? 10.866 6.759 -5.650 1.00 92.25 99 TYR A N 1
ATOM 845 C CA . TYR A 1 99 ? 10.089 7.994 -5.758 1.00 92.25 99 TYR A CA 1
ATOM 846 C C . TYR A 1 99 ? 8.694 7.901 -5.139 1.00 92.25 99 TYR A C 1
ATOM 848 O O . TYR A 1 99 ? 8.109 8.945 -4.854 1.00 92.25 99 TYR A O 1
ATOM 856 N N . VAL A 1 100 ? 8.156 6.698 -4.921 1.00 95.19 100 VAL A N 1
ATOM 857 C CA . VAL A 1 100 ? 6.832 6.497 -4.310 1.00 95.19 100 VAL A CA 1
ATOM 858 C C . VAL A 1 100 ? 6.693 7.199 -2.948 1.00 95.19 100 VAL A C 1
ATOM 860 O O . VAL A 1 100 ? 5.800 8.045 -2.834 1.00 95.19 100 VAL A O 1
ATOM 863 N N . PRO A 1 101 ? 7.556 6.942 -1.942 1.00 95.81 101 PRO A N 1
ATOM 864 C CA . PRO A 1 101 ? 7.444 7.609 -0.644 1.00 95.81 101 PRO A CA 1
ATOM 865 C C . PRO A 1 101 ? 7.669 9.119 -0.759 1.00 95.81 101 PRO A C 1
ATOM 867 O O . PRO A 1 101 ? 6.873 9.897 -0.243 1.00 95.81 101 PRO A O 1
ATOM 870 N N . LYS A 1 102 ? 8.684 9.551 -1.522 1.00 93.62 102 LYS A N 1
ATOM 871 C CA . LYS A 1 102 ? 9.004 10.976 -1.729 1.00 93.62 102 LYS A CA 1
ATOM 872 C C . LYS A 1 102 ? 7.806 11.754 -2.265 1.00 93.62 102 LYS A C 1
ATOM 874 O O . LYS A 1 102 ? 7.457 12.793 -1.719 1.00 93.62 102 LYS A O 1
ATOM 879 N N . PHE A 1 103 ? 7.144 11.210 -3.287 1.00 93.56 103 PHE A N 1
ATOM 880 C CA . PHE A 1 103 ? 5.937 11.805 -3.849 1.00 93.56 103 PHE A CA 1
ATOM 881 C C . PHE A 1 103 ? 4.844 11.973 -2.788 1.00 93.56 103 PHE A C 1
ATOM 883 O O . PHE A 1 103 ? 4.235 13.036 -2.701 1.00 93.56 103 PHE A O 1
ATOM 890 N N . TYR A 1 104 ? 4.585 10.935 -1.988 1.00 95.19 104 TYR A N 1
ATOM 891 C CA . TYR A 1 104 ? 3.532 10.990 -0.978 1.00 95.19 104 TYR A CA 1
ATOM 892 C C . TYR A 1 104 ? 3.850 12.013 0.122 1.00 95.19 104 TYR A C 1
ATOM 894 O O . TYR A 1 104 ? 2.985 12.803 0.492 1.00 95.19 104 TYR A O 1
ATOM 902 N N . LEU A 1 105 ? 5.099 12.073 0.589 1.00 95.94 105 LEU A N 1
ATOM 903 C CA . LEU A 1 105 ? 5.532 13.060 1.581 1.00 95.94 105 LEU A CA 1
ATOM 904 C C . LEU A 1 105 ? 5.457 14.493 1.040 1.00 95.94 105 LEU A C 1
ATOM 906 O O . LEU A 1 105 ? 5.032 15.398 1.756 1.00 95.94 105 LEU A O 1
ATOM 910 N N . ASP A 1 106 ? 5.826 14.710 -0.223 1.00 94.50 106 ASP A N 1
ATOM 911 C CA . ASP A 1 106 ? 5.696 16.017 -0.869 1.00 94.50 106 ASP A CA 1
ATOM 912 C C . ASP A 1 106 ? 4.225 16.415 -1.047 1.00 94.50 106 ASP A C 1
ATOM 914 O O . ASP A 1 106 ? 3.863 17.560 -0.785 1.00 94.50 106 ASP A O 1
ATOM 918 N N . TYR A 1 107 ? 3.348 15.462 -1.367 1.00 93.12 107 TYR A N 1
ATOM 919 C CA . TYR A 1 107 ? 1.904 15.689 -1.381 1.00 93.12 107 TYR A CA 1
ATOM 920 C C . TYR A 1 107 ? 1.368 16.119 -0.001 1.00 93.12 107 TYR A C 1
ATOM 922 O O . TYR A 1 107 ? 0.582 17.062 0.090 1.00 93.12 107 TYR A O 1
ATOM 930 N N . LEU A 1 108 ? 1.832 15.509 1.096 1.00 94.50 108 LEU A N 1
ATOM 931 C CA . LEU A 1 108 ? 1.455 15.945 2.448 1.00 94.50 108 LEU A CA 1
ATOM 932 C C . LEU A 1 108 ? 1.948 17.371 2.763 1.00 94.50 108 LEU A C 1
ATOM 934 O O . LEU A 1 108 ? 1.224 18.143 3.396 1.00 94.50 108 LEU A O 1
ATOM 938 N N . LYS A 1 109 ? 3.138 17.759 2.281 1.00 95.81 109 LYS A N 1
ATOM 939 C CA . LYS A 1 109 ? 3.632 19.148 2.385 1.00 95.81 109 LYS A CA 1
ATOM 940 C C . LYS A 1 109 ? 2.745 20.125 1.615 1.00 95.81 109 LYS A C 1
ATOM 942 O O . LYS A 1 109 ? 2.461 21.217 2.110 1.00 95.81 109 LYS A O 1
ATOM 947 N N . GLU A 1 110 ? 2.292 19.753 0.417 1.00 94.50 110 GLU A N 1
ATOM 948 C CA . GLU A 1 110 ? 1.366 20.568 -0.383 1.00 94.50 110 GLU A CA 1
ATOM 949 C C . GLU A 1 110 ? 0.044 20.809 0.358 1.00 94.50 110 GLU A C 1
ATOM 951 O O . GLU A 1 110 ? -0.464 21.932 0.354 1.00 94.50 110 GLU A O 1
ATOM 956 N N . LEU A 1 111 ? -0.449 19.795 1.077 1.00 93.00 111 LEU A N 1
ATOM 957 C CA . LEU A 1 111 ? -1.622 19.882 1.954 1.00 93.00 111 LEU A CA 1
ATOM 958 C C . LEU A 1 111 ? -1.395 20.673 3.253 1.00 93.00 111 LEU A C 1
ATOM 960 O O . LEU A 1 111 ? -2.317 20.789 4.057 1.00 93.00 111 LEU A O 1
ATOM 964 N N . LYS A 1 112 ? -0.197 21.231 3.469 1.00 96.56 112 LYS A N 1
ATOM 965 C CA . LYS A 1 112 ? 0.172 21.985 4.680 1.00 96.56 112 LYS A CA 1
ATOM 966 C C . LYS A 1 112 ? 0.102 21.158 5.967 1.00 96.56 112 LYS A C 1
ATOM 968 O O . LYS A 1 112 ? -0.119 21.712 7.042 1.00 96.56 112 LYS A O 1
ATOM 973 N N . ILE A 1 113 ? 0.327 19.848 5.867 1.00 94.56 113 ILE A N 1
ATOM 974 C CA . ILE A 1 113 ? 0.533 18.999 7.043 1.00 94.56 113 ILE A CA 1
ATOM 975 C C . ILE A 1 113 ? 1.826 19.428 7.751 1.00 94.56 113 ILE A C 1
ATOM 977 O O . ILE A 1 113 ? 2.814 19.777 7.107 1.00 94.56 113 ILE A O 1
ATOM 981 N N . GLU A 1 114 ? 1.811 19.409 9.083 1.00 95.94 114 GLU A N 1
ATOM 982 C CA . GLU A 1 114 ? 2.962 19.772 9.912 1.00 95.94 114 GLU A CA 1
ATOM 983 C C . GLU A 1 114 ? 4.183 18.878 9.624 1.00 95.94 114 GLU A C 1
ATOM 985 O O . GLU A 1 114 ? 4.056 17.657 9.494 1.00 95.94 114 GLU A O 1
ATOM 990 N N . GLU A 1 115 ? 5.382 19.470 9.586 1.00 96.00 115 GLU A N 1
ATOM 991 C CA . GLU A 1 115 ? 6.638 18.760 9.295 1.00 96.00 115 GLU A CA 1
ATOM 992 C C . GLU A 1 115 ? 6.880 17.566 10.225 1.00 96.00 115 GLU A C 1
ATOM 994 O O . GLU A 1 115 ? 7.322 16.509 9.772 1.00 96.00 115 GLU A O 1
ATOM 999 N N . ARG A 1 116 ? 6.519 17.689 11.510 1.00 96.31 116 ARG A N 1
ATOM 1000 C CA . ARG A 1 116 ? 6.593 16.583 12.474 1.00 96.31 116 ARG A CA 1
ATOM 1001 C C . ARG A 1 116 ? 5.763 15.382 12.023 1.00 96.31 116 ARG A C 1
ATOM 1003 O O . ARG A 1 116 ? 6.227 14.250 12.126 1.00 96.31 116 ARG A O 1
ATOM 1010 N N . ASN A 1 117 ? 4.556 15.613 11.515 1.00 95.19 117 ASN A N 1
ATOM 1011 C CA . ASN A 1 117 ? 3.680 14.538 11.054 1.00 95.19 117 ASN A CA 1
ATOM 1012 C C . ASN A 1 117 ? 4.198 13.928 9.750 1.00 95.19 117 ASN A C 1
ATOM 1014 O O . ASN A 1 117 ? 4.150 12.714 9.592 1.00 95.19 117 ASN A O 1
ATOM 1018 N N . ILE A 1 118 ? 4.760 14.738 8.849 1.00 96.81 118 ILE A N 1
ATOM 1019 C CA . ILE A 1 118 ? 5.416 14.240 7.630 1.00 96.81 118 ILE A CA 1
ATOM 1020 C C . ILE A 1 118 ? 6.602 13.332 7.985 1.00 96.81 118 ILE A C 1
ATOM 1022 O O . ILE A 1 118 ? 6.749 12.266 7.395 1.00 96.81 118 ILE A O 1
ATOM 1026 N N . TYR A 1 119 ? 7.405 13.702 8.986 1.00 97.06 119 TYR A N 1
ATOM 1027 C CA . TYR A 1 119 ? 8.485 12.851 9.491 1.00 97.06 119 TYR A CA 1
ATOM 1028 C C . TYR A 1 119 ? 7.963 11.521 10.061 1.00 97.06 119 TYR A C 1
ATOM 1030 O O . TYR A 1 119 ? 8.543 10.468 9.808 1.00 97.06 119 TYR A O 1
ATOM 1038 N N . LEU A 1 120 ? 6.848 11.541 10.799 1.00 97.00 120 LEU A N 1
ATOM 1039 C CA . LEU A 1 120 ? 6.224 10.309 11.293 1.00 97.00 120 LEU A CA 1
ATOM 1040 C C . LEU A 1 120 ? 5.705 9.425 10.150 1.00 97.00 120 LEU A C 1
ATOM 1042 O O . LEU A 1 120 ? 5.835 8.206 10.227 1.00 97.00 120 LEU A O 1
ATOM 1046 N N . TRP A 1 121 ? 5.172 10.021 9.082 1.00 97.69 121 TRP A N 1
ATOM 1047 C CA . TRP A 1 121 ? 4.763 9.296 7.878 1.00 97.69 121 TRP A CA 1
ATOM 1048 C C . TRP A 1 121 ? 5.933 8.628 7.163 1.00 97.69 121 TRP A C 1
ATOM 1050 O O . TRP A 1 121 ? 5.812 7.466 6.788 1.00 97.69 121 TRP A O 1
ATOM 1060 N N . ASP A 1 122 ? 7.057 9.331 7.014 1.00 97.94 122 ASP A N 1
ATOM 1061 C CA . ASP A 1 122 ? 8.291 8.780 6.441 1.00 97.94 122 ASP A CA 1
ATOM 1062 C C . ASP A 1 122 ? 8.726 7.523 7.212 1.00 97.94 122 ASP A C 1
ATOM 1064 O O . ASP A 1 122 ? 8.866 6.442 6.643 1.00 97.94 122 ASP A O 1
ATOM 1068 N N . LYS A 1 123 ? 8.772 7.620 8.548 1.00 98.06 123 LYS A N 1
ATOM 1069 C CA . LYS A 1 123 ? 9.086 6.478 9.419 1.00 98.06 123 LYS A CA 1
ATOM 1070 C C . LYS A 1 123 ? 8.069 5.351 9.349 1.00 98.06 123 LYS A C 1
ATOM 1072 O O . LYS A 1 123 ? 8.464 4.189 9.397 1.00 98.06 123 LYS A O 1
ATOM 1077 N N . LEU A 1 124 ? 6.781 5.666 9.254 1.00 98.00 124 LEU A N 1
ATOM 1078 C CA . LEU A 1 124 ? 5.736 4.652 9.155 1.00 98.00 124 LEU A CA 1
ATOM 1079 C C . LEU A 1 124 ? 5.828 3.881 7.832 1.00 98.00 124 LEU A C 1
ATOM 1081 O O . LEU A 1 124 ? 5.665 2.662 7.840 1.00 98.00 124 LEU A O 1
ATOM 1085 N N . ILE A 1 125 ? 6.110 4.565 6.719 1.00 98.25 125 ILE A N 1
ATOM 1086 C CA . ILE A 1 125 ? 6.294 3.927 5.409 1.00 98.25 125 ILE A CA 1
ATOM 1087 C C . ILE A 1 125 ? 7.490 2.979 5.444 1.00 98.25 125 ILE A C 1
ATOM 1089 O O . ILE A 1 125 ? 7.331 1.814 5.079 1.00 98.25 125 ILE A O 1
ATOM 1093 N N . ASP A 1 126 ? 8.645 3.447 5.926 1.00 97.81 126 ASP A N 1
ATOM 1094 C CA . ASP A 1 126 ? 9.849 2.619 6.050 1.00 97.81 126 ASP A CA 1
ATOM 1095 C C . ASP A 1 126 ? 9.586 1.390 6.929 1.00 97.81 126 ASP A C 1
ATOM 1097 O O . ASP A 1 126 ? 9.836 0.257 6.515 1.00 97.81 126 ASP A O 1
ATOM 1101 N N . LEU A 1 127 ? 8.992 1.600 8.110 1.00 97.56 127 LEU A N 1
ATOM 1102 C CA . LEU A 1 127 ? 8.685 0.531 9.058 1.00 97.56 127 LEU A CA 1
ATOM 1103 C C . LEU A 1 127 ? 7.771 -0.535 8.441 1.00 97.56 127 LEU A C 1
ATOM 1105 O O . LEU A 1 127 ? 8.049 -1.727 8.564 1.00 97.56 127 LEU A O 1
ATOM 1109 N N . ARG A 1 128 ? 6.682 -0.121 7.779 1.00 97.50 128 ARG A N 1
ATOM 1110 C CA . ARG A 1 128 ? 5.732 -1.047 7.146 1.00 97.50 128 ARG A CA 1
ATOM 1111 C C . ARG A 1 128 ? 6.347 -1.766 5.956 1.00 97.50 128 ARG A C 1
ATOM 1113 O O . ARG A 1 128 ? 6.105 -2.956 5.783 1.00 97.50 128 ARG A O 1
ATOM 1120 N N . TYR A 1 129 ? 7.152 -1.078 5.155 1.00 97.12 129 TYR A N 1
ATOM 1121 C CA . TYR A 1 129 ? 7.846 -1.693 4.031 1.00 97.12 129 TYR A CA 1
ATOM 1122 C C . TYR A 1 129 ? 8.830 -2.773 4.500 1.00 97.12 129 TYR A C 1
ATOM 1124 O O . TYR A 1 129 ? 8.762 -3.903 4.015 1.00 97.12 129 TYR A O 1
ATOM 1132 N N . GLU A 1 130 ? 9.676 -2.476 5.489 1.00 95.81 130 GLU A N 1
ATOM 1133 C CA . GLU A 1 130 ? 10.606 -3.454 6.069 1.00 95.81 130 GLU A CA 1
ATOM 1134 C C . GLU A 1 130 ? 9.876 -4.638 6.713 1.00 95.81 130 GLU A C 1
ATOM 1136 O O . GLU A 1 130 ? 10.252 -5.796 6.511 1.00 95.81 130 GLU A O 1
ATOM 1141 N N . GLU A 1 131 ? 8.818 -4.357 7.477 1.00 94.50 131 GLU A N 1
ATOM 1142 C CA . GLU A 1 131 ? 7.979 -5.378 8.097 1.00 94.50 131 GLU A CA 1
ATOM 1143 C C . GLU A 1 131 ? 7.379 -6.308 7.040 1.00 94.50 131 GLU A C 1
ATOM 1145 O O . GLU A 1 131 ? 7.539 -7.524 7.130 1.00 94.50 131 GLU A O 1
ATOM 1150 N N . TYR A 1 132 ? 6.759 -5.758 5.997 1.00 93.56 132 TYR A N 1
ATOM 1151 C CA . TYR A 1 132 ? 6.077 -6.560 4.983 1.00 93.56 132 TYR A CA 1
ATOM 1152 C C . TYR A 1 132 ? 7.062 -7.375 4.147 1.00 93.56 132 TYR A C 1
ATOM 1154 O O . TYR A 1 132 ? 6.766 -8.522 3.819 1.00 93.56 132 TYR A O 1
ATOM 1162 N N . GLN A 1 133 ? 8.250 -6.839 3.849 1.00 91.56 133 GLN A N 1
ATOM 1163 C CA . GLN A 1 133 ? 9.302 -7.606 3.178 1.00 91.56 133 GLN A CA 1
ATOM 1164 C C . GLN A 1 133 ? 9.810 -8.768 4.031 1.00 91.56 133 GLN A C 1
ATOM 1166 O O . GLN A 1 133 ? 9.981 -9.875 3.518 1.00 91.56 133 GLN A O 1
ATOM 1171 N N . ARG A 1 134 ? 10.041 -8.537 5.329 1.00 90.38 134 ARG A N 1
ATOM 1172 C CA . ARG A 1 134 ? 10.546 -9.568 6.243 1.00 90.38 134 ARG A CA 1
ATOM 1173 C C . ARG A 1 134 ? 9.514 -10.666 6.490 1.00 90.38 134 ARG A C 1
ATOM 1175 O O . ARG A 1 134 ? 9.857 -11.847 6.480 1.00 90.38 134 ARG A O 1
ATOM 1182 N N . GLU A 1 135 ? 8.261 -10.284 6.707 1.00 85.00 135 GLU A N 1
ATOM 1183 C CA . GLU A 1 135 ? 7.204 -11.201 7.134 1.00 85.00 135 GLU A CA 1
ATOM 1184 C C . GLU A 1 135 ? 6.494 -11.905 5.967 1.00 85.00 135 GLU A C 1
ATOM 1186 O O . GLU A 1 135 ? 5.726 -12.836 6.205 1.00 85.00 135 GLU A O 1
ATOM 1191 N N . ILE A 1 136 ? 6.777 -11.555 4.702 1.00 84.50 136 ILE A N 1
ATOM 1192 C CA . ILE A 1 136 ? 6.082 -12.112 3.525 1.00 84.50 136 ILE A CA 1
ATOM 1193 C C . ILE A 1 136 ? 6.074 -13.650 3.499 1.00 84.50 136 ILE A C 1
ATOM 1195 O O . ILE A 1 136 ? 5.074 -14.272 3.138 1.00 84.50 136 ILE A O 1
ATOM 1199 N N . LEU A 1 137 ? 7.169 -14.288 3.932 1.00 80.00 137 LEU A N 1
ATOM 1200 C CA . LEU A 1 137 ? 7.283 -15.749 4.003 1.00 80.00 137 LEU A CA 1
ATOM 1201 C C . LEU A 1 137 ? 6.529 -16.344 5.200 1.00 80.00 137 LEU A C 1
ATOM 1203 O O . LEU A 1 137 ? 6.030 -17.467 5.113 1.00 80.00 137 LEU A O 1
ATOM 1207 N N . ASN A 1 138 ? 6.441 -15.616 6.312 1.00 81.06 138 ASN A N 1
ATOM 1208 C CA . ASN A 1 138 ? 5.679 -16.034 7.488 1.00 81.06 138 ASN A CA 1
ATOM 1209 C C . ASN A 1 138 ? 4.183 -15.964 7.187 1.00 81.06 138 ASN A C 1
ATOM 1211 O O . ASN A 1 138 ? 3.476 -16.960 7.334 1.00 81.06 138 ASN A O 1
ATOM 1215 N N . TRP A 1 139 ? 3.736 -14.849 6.620 1.00 77.19 139 TRP A N 1
ATOM 1216 C CA . TRP A 1 139 ? 2.356 -14.649 6.195 1.00 77.19 139 TRP A CA 1
ATOM 1217 C C . TRP A 1 139 ? 1.941 -15.589 5.075 1.00 77.19 139 TRP A C 1
ATOM 1219 O O . TRP A 1 139 ? 0.827 -16.102 5.103 1.00 77.19 139 TRP A O 1
ATOM 1229 N N . ARG A 1 140 ? 2.848 -15.938 4.155 1.00 75.56 140 ARG A N 1
ATOM 1230 C CA . ARG A 1 140 ? 2.596 -17.022 3.197 1.00 75.56 140 ARG A CA 1
ATOM 1231 C C . ARG A 1 140 ? 2.208 -18.318 3.903 1.00 75.56 140 ARG A C 1
ATOM 1233 O O . ARG A 1 140 ? 1.230 -18.943 3.513 1.00 75.56 140 ARG A O 1
ATOM 1240 N N . ARG A 1 141 ? 2.956 -18.727 4.933 1.00 79.12 141 ARG A N 1
ATOM 1241 C CA . ARG A 1 141 ? 2.654 -19.954 5.688 1.00 79.12 141 ARG A CA 1
ATOM 1242 C C . ARG A 1 141 ? 1.307 -19.865 6.397 1.00 79.12 141 ARG A C 1
ATOM 1244 O O . ARG A 1 141 ? 0.567 -20.841 6.395 1.00 79.12 141 ARG A O 1
ATOM 1251 N N . GLU A 1 142 ? 0.978 -18.711 6.970 1.00 77.69 142 GLU A N 1
ATOM 1252 C CA . GLU A 1 142 ? -0.323 -18.496 7.608 1.00 77.69 142 GLU A CA 1
ATOM 1253 C C . GLU A 1 142 ? -1.482 -18.583 6.613 1.00 77.69 142 GLU A C 1
ATOM 1255 O O . GLU A 1 142 ? -2.479 -19.235 6.909 1.00 77.69 142 GLU A O 1
ATOM 1260 N N . LEU A 1 143 ? -1.335 -17.994 5.426 1.00 74.62 143 LEU A N 1
ATOM 1261 C CA . LEU A 1 143 ? -2.363 -17.987 4.384 1.00 74.62 143 LEU A CA 1
ATOM 1262 C C . LEU A 1 143 ? -2.580 -19.369 3.762 1.00 74.62 143 LEU A C 1
ATOM 1264 O O . LEU A 1 143 ? -3.724 -19.753 3.534 1.00 74.62 143 LEU A O 1
ATOM 1268 N N . ILE A 1 144 ? -1.508 -20.150 3.575 1.00 75.56 144 ILE A N 1
ATOM 1269 C CA . ILE A 1 144 ? -1.604 -21.532 3.074 1.00 75.56 144 ILE A CA 1
ATOM 1270 C C . ILE A 1 144 ? -2.487 -22.399 3.982 1.00 75.56 144 ILE A C 1
ATOM 1272 O O . ILE A 1 144 ? -3.230 -23.249 3.504 1.00 75.56 144 ILE A O 1
ATOM 1276 N N . ASN A 1 145 ? -2.447 -22.166 5.295 1.00 72.12 145 ASN A N 1
ATOM 1277 C CA . ASN A 1 145 ? -3.246 -22.929 6.256 1.00 72.12 145 ASN A CA 1
ATOM 1278 C C . ASN A 1 145 ? -4.734 -22.529 6.277 1.00 72.12 145 ASN A C 1
ATOM 1280 O O . ASN A 1 145 ? -5.518 -23.135 7.011 1.00 72.12 145 ASN A O 1
ATOM 1284 N N . VAL A 1 146 ? -5.118 -21.482 5.543 1.00 72.38 146 VAL A N 1
ATOM 1285 C CA . VAL A 1 146 ? -6.479 -20.927 5.538 1.00 72.38 146 VAL A CA 1
ATOM 1286 C C . VAL A 1 146 ? -7.243 -21.349 4.288 1.00 72.38 146 VAL A C 1
ATOM 1288 O O . VAL A 1 146 ? -8.423 -21.678 4.407 1.00 72.38 146 VAL A O 1
ATOM 1291 N N . ASP A 1 147 ? -6.584 -21.347 3.128 1.00 74.12 147 ASP A N 1
ATOM 1292 C CA . ASP A 1 147 ? -7.191 -21.630 1.827 1.00 74.12 147 ASP A CA 1
ATOM 1293 C C . ASP A 1 147 ? -6.155 -22.264 0.879 1.00 74.12 147 ASP A C 1
ATOM 1295 O O . ASP A 1 147 ? -5.137 -21.652 0.547 1.00 74.12 147 ASP A O 1
ATOM 1299 N N . GLU A 1 148 ? -6.409 -23.508 0.465 1.00 73.44 148 GLU A N 1
ATOM 1300 C CA . GLU A 1 148 ? -5.498 -24.313 -0.356 1.00 73.44 148 GLU A CA 1
ATOM 1301 C C . GLU A 1 148 ? -5.473 -23.874 -1.833 1.00 73.44 148 GLU A C 1
ATOM 1303 O O . GLU A 1 148 ? -4.456 -24.038 -2.506 1.00 73.44 148 GLU A O 1
ATOM 1308 N N . GLU A 1 149 ? -6.547 -23.268 -2.345 1.00 76.62 149 GLU A N 1
ATOM 1309 C CA . GLU A 1 149 ? -6.592 -22.749 -3.717 1.00 76.62 149 GLU A CA 1
ATOM 1310 C C . GLU A 1 149 ? -5.792 -21.444 -3.803 1.00 76.62 149 GLU A C 1
ATOM 1312 O O . GLU A 1 149 ? -4.889 -21.304 -4.634 1.00 76.62 149 GLU A O 1
ATOM 1317 N N . LEU A 1 150 ? -6.017 -20.538 -2.845 1.00 73.75 150 LEU A N 1
ATOM 1318 C CA . LEU A 1 150 ? -5.233 -19.309 -2.717 1.00 73.75 150 LEU A CA 1
ATOM 1319 C C . LEU A 1 150 ? -3.742 -19.604 -2.473 1.00 73.75 150 LEU A C 1
ATOM 1321 O O . LEU A 1 150 ? -2.865 -18.917 -3.005 1.00 73.75 150 LEU A O 1
ATOM 1325 N N . ALA A 1 151 ? -3.443 -20.646 -1.692 1.00 72.19 151 ALA A N 1
ATOM 1326 C CA . ALA A 1 151 ? -2.085 -21.132 -1.473 1.00 72.19 151 ALA A CA 1
ATOM 1327 C C . ALA A 1 151 ? -1.368 -21.454 -2.789 1.00 72.19 151 ALA A C 1
ATOM 1329 O O . ALA A 1 151 ? -0.211 -21.062 -2.969 1.00 72.19 151 ALA A O 1
ATOM 1330 N N . GLN A 1 152 ? -2.045 -22.167 -3.694 1.00 74.12 152 GLN A N 1
ATOM 1331 C CA . GLN A 1 152 ? -1.486 -22.536 -4.992 1.00 74.12 152 GLN A CA 1
ATOM 1332 C C . GLN A 1 152 ? -1.262 -21.306 -5.869 1.00 74.12 152 GLN A C 1
ATOM 1334 O O . GLN A 1 152 ? -0.173 -21.157 -6.425 1.00 74.12 152 GLN A O 1
ATOM 1339 N N . GLU A 1 153 ? -2.215 -20.374 -5.928 1.00 77.62 153 GLU A N 1
ATOM 1340 C CA . GLU A 1 153 ? -2.029 -19.121 -6.671 1.00 77.62 153 GLU A CA 1
ATOM 1341 C C . GLU A 1 153 ? -0.799 -18.343 -6.177 1.00 77.62 153 GLU A C 1
ATOM 1343 O O . GLU A 1 153 ? 0.046 -17.941 -6.976 1.00 77.62 153 GLU A O 1
ATOM 1348 N N . MET A 1 154 ? -0.624 -18.208 -4.859 1.00 78.50 154 MET A N 1
ATOM 1349 C CA . MET A 1 154 ? 0.521 -17.505 -4.264 1.00 78.50 154 MET A CA 1
ATOM 1350 C C . MET A 1 154 ? 1.870 -18.210 -4.477 1.00 78.50 154 MET A C 1
ATOM 1352 O O . MET A 1 154 ? 2.924 -17.580 -4.360 1.00 78.50 154 MET A O 1
ATOM 1356 N N . VAL A 1 155 ? 1.877 -19.522 -4.735 1.00 74.44 155 VAL A N 1
ATOM 1357 C CA . VAL A 1 155 ? 3.098 -20.261 -5.103 1.00 74.44 155 VAL A CA 1
ATOM 1358 C C . VAL A 1 155 ? 3.555 -19.865 -6.505 1.00 74.44 155 VAL A C 1
ATOM 1360 O O . VAL A 1 155 ? 4.761 -19.776 -6.747 1.00 74.44 155 VAL A O 1
ATOM 1363 N N . HIS A 1 156 ? 2.606 -19.636 -7.409 1.00 78.62 156 HIS A N 1
ATOM 1364 C CA . HIS A 1 156 ? 2.870 -19.392 -8.822 1.00 78.62 156 HIS A CA 1
ATOM 1365 C C . HIS A 1 156 ? 2.970 -17.905 -9.176 1.00 78.62 156 HIS A C 1
ATOM 1367 O O . HIS A 1 156 ? 3.690 -17.565 -10.114 1.00 78.62 156 HIS A O 1
ATOM 1373 N N . ASP A 1 157 ? 2.321 -17.022 -8.413 1.00 87.44 157 ASP A N 1
ATOM 1374 C CA . ASP A 1 157 ? 2.305 -15.581 -8.655 1.00 87.44 157 ASP A CA 1
ATOM 1375 C C . ASP A 1 157 ? 2.790 -14.785 -7.428 1.00 87.44 1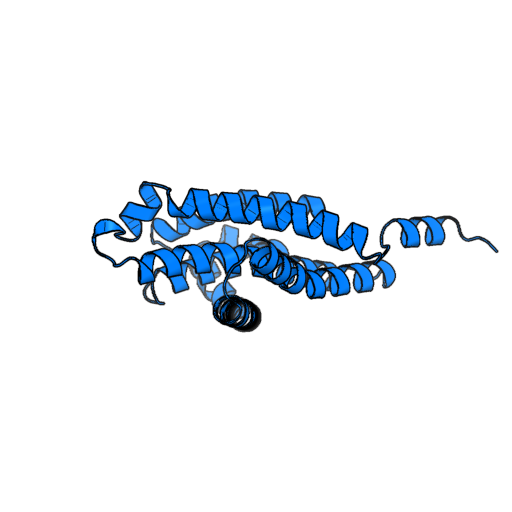57 ASP A C 1
ATOM 1377 O O . ASP A 1 157 ? 2.107 -14.629 -6.409 1.00 87.44 157 ASP A O 1
ATOM 1381 N N . LYS A 1 158 ? 4.000 -14.227 -7.548 1.00 88.31 158 LYS A N 1
ATOM 1382 C CA . LYS A 1 158 ? 4.620 -13.410 -6.499 1.00 88.31 158 LYS A CA 1
ATOM 1383 C C . LYS A 1 158 ? 3.931 -12.054 -6.294 1.00 88.31 158 LYS A C 1
ATOM 1385 O O . LYS A 1 158 ? 4.023 -11.500 -5.199 1.00 88.31 158 LYS A O 1
ATOM 1390 N N . PHE A 1 159 ? 3.204 -11.533 -7.284 1.00 91.75 159 PHE A N 1
ATOM 1391 C CA . PHE A 1 159 ? 2.391 -10.327 -7.107 1.00 91.75 159 PHE A CA 1
ATOM 1392 C C . PHE A 1 159 ? 1.170 -10.617 -6.242 1.00 91.75 159 PHE A C 1
ATOM 1394 O O . PHE A 1 159 ? 0.854 -9.825 -5.354 1.00 91.75 159 PHE A O 1
ATOM 1401 N N . VAL A 1 160 ? 0.524 -11.769 -6.452 1.00 89.75 160 VAL A N 1
ATOM 1402 C CA . VAL A 1 160 ? -0.578 -12.235 -5.594 1.00 89.75 160 VAL A CA 1
ATOM 1403 C C . VAL A 1 160 ? -0.081 -12.448 -4.166 1.00 89.75 160 VAL A C 1
ATOM 1405 O O . VAL A 1 160 ? -0.736 -12.003 -3.224 1.00 89.75 160 VAL A O 1
ATOM 1408 N N . LEU A 1 161 ? 1.108 -13.037 -3.994 1.00 89.06 161 LEU A N 1
ATOM 1409 C CA . LEU A 1 161 ? 1.751 -13.160 -2.684 1.00 89.06 161 LEU A CA 1
ATOM 1410 C C . LEU A 1 161 ? 1.958 -11.793 -2.011 1.00 89.06 161 LEU A C 1
ATOM 1412 O O . LEU A 1 161 ? 1.558 -11.632 -0.860 1.00 89.06 161 LEU A O 1
ATOM 1416 N N . ALA A 1 162 ? 2.536 -10.807 -2.706 1.00 91.31 162 ALA A N 1
ATOM 1417 C CA . ALA A 1 162 ? 2.740 -9.465 -2.153 1.00 91.31 162 ALA A CA 1
ATOM 1418 C C . ALA A 1 162 ? 1.412 -8.813 -1.735 1.00 91.31 162 ALA A C 1
ATOM 1420 O O . ALA A 1 162 ? 1.286 -8.313 -0.619 1.00 91.31 162 ALA A O 1
ATOM 1421 N N . TYR A 1 163 ? 0.397 -8.882 -2.597 1.00 92.25 163 TYR A N 1
ATOM 1422 C CA . TYR A 1 163 ? -0.947 -8.376 -2.322 1.00 92.25 163 TYR A CA 1
ATOM 1423 C C . TYR A 1 163 ? -1.590 -9.033 -1.086 1.00 92.25 163 TYR A C 1
ATOM 1425 O O . TYR A 1 163 ? -2.115 -8.335 -0.212 1.00 92.25 163 TYR A O 1
ATOM 1433 N N . GLN A 1 164 ? -1.540 -10.360 -0.977 1.00 90.00 164 GLN A N 1
ATOM 1434 C CA . GLN A 1 164 ? -2.136 -11.066 0.157 1.00 90.00 164 GLN A CA 1
ATOM 1435 C C . GLN A 1 164 ? -1.375 -10.801 1.458 1.00 90.00 164 GLN A C 1
ATOM 1437 O O . GLN A 1 164 ? -1.995 -10.596 2.503 1.00 90.00 164 GLN A O 1
ATOM 1442 N N . ALA A 1 165 ? -0.045 -10.737 1.386 1.00 88.44 165 ALA A N 1
ATOM 1443 C CA . ALA A 1 165 ? 0.818 -10.426 2.514 1.00 88.44 165 ALA A CA 1
ATOM 1444 C C . ALA A 1 165 ? 0.504 -9.046 3.105 1.00 88.44 165 ALA A C 1
ATOM 1446 O O . ALA A 1 165 ? 0.226 -8.951 4.297 1.00 88.44 165 ALA A O 1
ATOM 1447 N N . VAL A 1 166 ? 0.449 -7.989 2.286 1.00 93.25 166 VAL A N 1
ATOM 1448 C CA . VAL A 1 166 ? 0.110 -6.652 2.803 1.00 93.25 166 VAL A CA 1
ATOM 1449 C C . VAL A 1 166 ? -1.324 -6.573 3.321 1.00 93.25 166 VAL A C 1
ATOM 1451 O O . VAL A 1 166 ? -1.587 -5.862 4.284 1.00 93.25 166 VAL A O 1
ATOM 1454 N N . THR A 1 167 ? -2.256 -7.325 2.726 1.00 94.00 167 THR A N 1
ATOM 1455 C CA . THR A 1 167 ? -3.651 -7.364 3.190 1.00 94.00 167 THR A CA 1
ATOM 1456 C C . THR A 1 167 ? -3.745 -8.015 4.570 1.00 94.00 167 THR A C 1
ATOM 1458 O O . THR A 1 167 ? -4.476 -7.530 5.436 1.00 94.00 167 THR A O 1
ATOM 1461 N N . LEU A 1 168 ? -2.978 -9.087 4.804 1.00 91.12 168 LEU A N 1
ATOM 1462 C CA . LEU A 1 168 ? -2.883 -9.720 6.117 1.00 91.12 168 LEU A CA 1
ATOM 1463 C C . LEU A 1 168 ? -2.178 -8.807 7.125 1.00 91.12 168 LEU A C 1
ATOM 1465 O O . LEU A 1 168 ? -2.684 -8.640 8.232 1.00 91.12 168 LEU A O 1
ATOM 1469 N N . GLY A 1 169 ? -1.075 -8.166 6.734 1.00 92.62 169 GLY A N 1
ATOM 1470 C CA . GLY A 1 169 ? -0.370 -7.187 7.561 1.00 92.62 169 GLY A CA 1
ATOM 1471 C C . GLY A 1 169 ? -1.280 -6.040 8.003 1.00 92.62 169 GLY A C 1
ATOM 1472 O O . GLY A 1 169 ? -1.391 -5.764 9.196 1.00 92.62 169 GLY A O 1
ATOM 1473 N N . LEU A 1 170 ? -2.015 -5.430 7.069 1.00 95.50 170 LEU A N 1
ATOM 1474 C CA . LEU A 1 170 ? -3.024 -4.410 7.358 1.00 95.50 170 LEU A CA 1
ATOM 1475 C C . LEU A 1 170 ? -4.050 -4.915 8.374 1.00 95.50 170 LEU A C 1
ATOM 1477 O O . LEU A 1 170 ? -4.282 -4.273 9.396 1.00 95.50 170 LEU A O 1
ATOM 1481 N N . PHE A 1 171 ? -4.642 -6.083 8.124 1.00 95.06 171 PHE A N 1
ATOM 1482 C CA . PHE A 1 171 ? -5.603 -6.686 9.043 1.00 95.06 171 PHE A CA 1
ATOM 1483 C C . PHE A 1 171 ? -5.025 -6.862 10.453 1.00 95.06 171 PHE A C 1
ATOM 1485 O O . PHE A 1 171 ? -5.671 -6.487 11.437 1.00 95.06 171 PHE A O 1
ATOM 1492 N N . GLN A 1 172 ? -3.796 -7.369 10.551 1.00 92.62 172 GLN A N 1
ATOM 1493 C CA . GLN A 1 172 ? -3.114 -7.533 11.825 1.00 92.62 172 GLN A CA 1
ATOM 1494 C C . GLN A 1 172 ? -2.883 -6.189 12.520 1.00 92.62 172 GLN A C 1
ATOM 1496 O O . GLN A 1 172 ? -3.190 -6.066 13.704 1.00 92.62 172 GLN A O 1
ATOM 1501 N N . HIS A 1 173 ? -2.446 -5.142 11.820 1.00 95.25 173 HIS A N 1
ATOM 1502 C CA . HIS A 1 173 ? -2.285 -3.822 12.437 1.00 95.25 173 HIS A CA 1
ATOM 1503 C C . HIS A 1 173 ? -3.611 -3.222 12.900 1.00 95.25 173 HIS A C 1
ATOM 1505 O O . HIS A 1 173 ? -3.674 -2.666 14.000 1.00 95.25 173 HIS A O 1
ATOM 1511 N N . LEU A 1 174 ? -4.692 -3.363 12.132 1.00 95.50 174 LEU A N 1
ATOM 1512 C CA . LEU A 1 174 ? -6.012 -2.889 12.555 1.00 95.50 174 LEU A CA 1
ATOM 1513 C C . LEU A 1 174 ? -6.483 -3.618 13.820 1.00 95.50 174 LEU A C 1
ATOM 1515 O O . LEU A 1 174 ? -6.987 -2.979 14.741 1.00 95.50 174 LEU A O 1
ATOM 1519 N N . ARG A 1 175 ? -6.222 -4.927 13.921 1.00 93.62 175 ARG A N 1
ATOM 1520 C CA . ARG A 1 175 ? -6.529 -5.758 15.099 1.00 93.62 175 ARG A CA 1
ATOM 1521 C C . ARG A 1 175 ? -5.453 -5.747 16.194 1.00 93.62 175 ARG A C 1
ATOM 1523 O O . ARG A 1 175 ? -5.586 -6.494 17.163 1.00 93.62 175 ARG A O 1
ATOM 1530 N N . ARG A 1 176 ? -4.397 -4.935 16.071 1.00 89.94 176 ARG A N 1
ATOM 1531 C CA . ARG A 1 176 ? -3.241 -4.917 16.992 1.00 89.94 176 ARG A CA 1
ATOM 1532 C C . ARG A 1 176 ? -2.652 -6.319 17.239 1.00 89.94 176 ARG A C 1
ATOM 1534 O O . ARG A 1 176 ? -2.404 -6.694 18.378 1.00 89.94 176 ARG A O 1
ATOM 1541 N N . GLN A 1 177 ? -2.458 -7.085 16.168 1.00 84.19 177 GLN A N 1
ATOM 1542 C CA . GLN A 1 177 ? -1.905 -8.447 16.155 1.00 84.19 177 GLN A CA 1
ATOM 1543 C C . GLN A 1 177 ? -2.787 -9.520 16.828 1.00 84.19 177 GLN A C 1
ATOM 1545 O O . GLN A 1 177 ? -2.345 -10.644 17.044 1.00 84.19 177 GLN A O 1
ATOM 1550 N N . ASN A 1 178 ? -4.047 -9.204 17.151 1.00 81.56 178 ASN A N 1
ATOM 1551 C CA . ASN A 1 178 ? -4.984 -10.148 17.780 1.00 81.56 178 ASN A CA 1
ATOM 1552 C C . ASN A 1 178 ? -5.978 -10.775 16.784 1.00 81.56 178 ASN A C 1
ATOM 1554 O O . ASN A 1 178 ? -6.936 -11.440 17.186 1.00 81.56 178 ASN A O 1
ATOM 1558 N N . GLY A 1 179 ? -5.797 -10.528 15.485 1.00 75.94 179 GLY A N 1
ATOM 1559 C CA . GLY A 1 179 ? -6.708 -10.969 14.436 1.00 75.94 179 GLY A CA 1
ATOM 1560 C C . GLY A 1 179 ? -6.434 -12.400 13.969 1.00 75.94 179 GLY A C 1
ATOM 1561 O O . GLY A 1 179 ? -5.296 -12.864 13.970 1.00 75.94 179 GLY A O 1
ATOM 1562 N N . LYS A 1 180 ? -7.478 -13.098 13.503 1.00 75.56 180 LYS A N 1
ATOM 1563 C CA . LYS A 1 180 ? -7.351 -14.380 12.784 1.00 75.56 180 LYS A CA 1
ATOM 1564 C C . LYS A 1 180 ? -7.870 -14.235 11.348 1.00 75.56 180 LYS A C 1
ATOM 1566 O O . LYS A 1 180 ? -8.881 -13.568 11.175 1.00 75.56 180 LYS A O 1
ATOM 1571 N N . PRO A 1 181 ? -7.296 -14.908 10.335 1.00 68.31 181 PRO A N 1
ATOM 1572 C CA . PRO A 1 181 ? -7.732 -14.772 8.936 1.00 68.31 181 PRO A CA 1
ATOM 1573 C C . PRO A 1 181 ? -9.206 -15.116 8.649 1.00 68.31 181 PRO A C 1
ATOM 1575 O O . PRO A 1 181 ? -9.753 -14.689 7.644 1.00 68.31 181 PRO A O 1
ATOM 1578 N N . LYS A 1 182 ? -9.890 -15.857 9.533 1.00 76.94 182 LYS A N 1
ATOM 1579 C CA . LYS A 1 182 ? -11.343 -16.116 9.423 1.00 76.94 182 LYS A CA 1
ATOM 1580 C C . LYS A 1 182 ? -12.221 -14.947 9.901 1.00 76.94 182 LYS A C 1
ATOM 1582 O O . LYS A 1 182 ? -13.443 -15.067 9.914 1.00 76.94 182 LYS A O 1
ATOM 1587 N N . ASP A 1 183 ? -11.618 -13.850 10.348 1.00 87.00 183 ASP A N 1
ATOM 1588 C CA . ASP A 1 183 ? -12.318 -12.641 10.775 1.00 87.00 183 ASP A CA 1
ATOM 1589 C C . ASP A 1 183 ? -13.021 -11.979 9.572 1.00 87.00 183 ASP A C 1
ATOM 1591 O O . ASP A 1 183 ? -12.378 -11.753 8.542 1.00 87.00 183 ASP A O 1
ATOM 1595 N N . PRO A 1 184 ? -14.317 -11.626 9.680 1.00 91.38 184 PRO A N 1
ATOM 1596 C CA . PRO A 1 184 ? -15.045 -10.930 8.619 1.00 91.38 184 PRO A CA 1
ATOM 1597 C C . PRO A 1 184 ? -14.358 -9.653 8.121 1.00 91.38 184 PRO A C 1
ATOM 1599 O O . PRO A 1 184 ? -14.482 -9.309 6.944 1.00 91.38 184 PRO A O 1
ATOM 1602 N N . LEU A 1 185 ? -13.604 -8.969 8.990 1.00 93.81 185 LEU A N 1
ATOM 1603 C CA . LEU A 1 185 ? -12.829 -7.796 8.605 1.00 93.81 185 LEU A CA 1
ATOM 1604 C C . LEU A 1 185 ? -11.765 -8.150 7.561 1.00 93.81 185 LEU A C 1
ATOM 1606 O O . LEU A 1 185 ? -11.612 -7.410 6.596 1.00 93.81 185 LEU A O 1
ATOM 1610 N N . TYR A 1 186 ? -11.072 -9.283 7.697 1.00 91.69 186 TYR A N 1
ATOM 1611 C CA . TYR A 1 186 ? -10.050 -9.693 6.730 1.00 91.69 186 TYR A CA 1
ATOM 1612 C C . TYR A 1 186 ? -10.643 -9.882 5.325 1.00 91.69 186 TYR A C 1
ATOM 1614 O O . TYR A 1 186 ? -10.120 -9.338 4.352 1.00 91.69 186 TYR A O 1
ATOM 1622 N N . LEU A 1 187 ? -11.800 -10.544 5.221 1.00 89.06 187 LEU A N 1
ATOM 1623 C CA . LEU A 1 187 ? -12.511 -10.733 3.948 1.00 89.06 187 LEU A CA 1
ATOM 1624 C C . LEU A 1 187 ? -12.965 -9.398 3.332 1.00 89.06 187 LEU A C 1
ATOM 1626 O O . LEU A 1 187 ? -12.877 -9.182 2.115 1.00 89.06 187 LEU A O 1
ATOM 1630 N N . ARG A 1 188 ? -13.428 -8.462 4.172 1.00 93.88 188 ARG A N 1
ATOM 1631 C CA . ARG A 1 188 ? -13.795 -7.114 3.721 1.00 93.88 188 ARG A CA 1
ATOM 1632 C C . ARG A 1 188 ? -12.577 -6.345 3.203 1.00 93.88 188 ARG A C 1
ATOM 1634 O O . ARG A 1 188 ? -12.692 -5.679 2.173 1.00 93.88 188 ARG A O 1
ATOM 1641 N N . LEU A 1 189 ? -11.426 -6.471 3.867 1.00 94.56 189 LEU A N 1
ATOM 1642 C CA . LEU A 1 189 ? -10.162 -5.857 3.453 1.00 94.56 189 LEU A CA 1
ATOM 1643 C C . LEU A 1 189 ? -9.639 -6.444 2.141 1.00 94.56 189 LEU A C 1
ATOM 1645 O O . LEU A 1 189 ? -9.200 -5.680 1.289 1.00 94.56 189 LEU A O 1
ATOM 1649 N N . GLN A 1 190 ? -9.765 -7.753 1.912 1.00 91.44 190 GLN A N 1
ATOM 1650 C CA . GLN A 1 190 ? -9.460 -8.346 0.604 1.00 91.44 190 GLN A CA 1
ATOM 1651 C C . GLN A 1 190 ? -10.311 -7.705 -0.501 1.00 91.44 190 GLN A C 1
ATOM 1653 O O . GLN A 1 190 ? -9.782 -7.240 -1.508 1.00 91.44 190 GLN A O 1
ATOM 1658 N N . SER A 1 191 ? -11.624 -7.575 -0.287 1.00 91.38 191 SER A N 1
ATOM 1659 C CA . SER A 1 191 ? -12.529 -6.940 -1.262 1.00 91.38 191 SER A CA 1
ATOM 1660 C C . SER A 1 191 ? -12.161 -5.480 -1.569 1.00 91.38 191 SER A C 1
ATOM 1662 O O . SER A 1 191 ? -12.399 -5.000 -2.676 1.00 91.38 191 SER A O 1
ATOM 1664 N N . TYR A 1 192 ? -11.581 -4.778 -0.596 1.00 93.88 192 TYR A N 1
ATOM 1665 C CA . TYR A 1 192 ? -11.031 -3.432 -0.752 1.00 93.88 192 TYR A CA 1
ATOM 1666 C C . TYR A 1 192 ? -9.703 -3.420 -1.523 1.00 93.88 192 TYR A C 1
ATOM 1668 O O . TYR A 1 192 ? -9.519 -2.614 -2.434 1.00 93.88 192 TYR A O 1
ATOM 1676 N N . MET A 1 193 ? -8.797 -4.343 -1.205 1.00 94.88 193 MET A N 1
ATOM 1677 C CA . MET A 1 193 ? -7.447 -4.368 -1.762 1.00 94.88 193 MET A CA 1
ATOM 1678 C C . MET A 1 193 ? -7.400 -4.914 -3.204 1.00 94.88 193 MET A C 1
ATOM 1680 O O . MET A 1 193 ? -6.575 -4.458 -3.995 1.00 94.88 193 MET A O 1
ATOM 1684 N N . VAL A 1 194 ? -8.302 -5.824 -3.605 1.00 93.50 194 VAL A N 1
ATOM 1685 C CA . VAL A 1 194 ? -8.368 -6.379 -4.980 1.00 93.50 194 VAL A CA 1
ATOM 1686 C C . VAL A 1 194 ? -8.428 -5.305 -6.081 1.00 93.50 194 VAL A C 1
ATOM 1688 O O . VAL A 1 194 ? -7.622 -5.372 -7.016 1.00 93.50 194 VAL A O 1
ATOM 1691 N N . PRO A 1 195 ? -9.365 -4.333 -6.065 1.00 93.38 195 PRO A N 1
ATOM 1692 C CA . PRO A 1 195 ? -9.423 -3.316 -7.114 1.00 93.38 195 PRO A CA 1
ATOM 1693 C C . PRO A 1 195 ? -8.179 -2.418 -7.129 1.00 93.38 195 PRO A C 1
ATOM 1695 O O . PRO A 1 195 ? -7.718 -2.057 -8.215 1.00 93.38 195 PRO A O 1
ATOM 1698 N N . ILE A 1 196 ? -7.601 -2.109 -5.963 1.00 94.50 196 ILE A N 1
ATOM 1699 C CA . ILE A 1 196 ? -6.350 -1.344 -5.845 1.00 94.50 196 ILE A CA 1
ATOM 1700 C C . ILE A 1 196 ? -5.207 -2.102 -6.518 1.00 94.50 196 ILE A C 1
ATOM 1702 O O . ILE A 1 196 ? -4.561 -1.570 -7.425 1.00 94.50 196 ILE A O 1
ATOM 1706 N N . PHE A 1 197 ? -5.028 -3.371 -6.151 1.00 94.56 197 PHE A N 1
ATOM 1707 C CA . PHE A 1 197 ? -4.033 -4.264 -6.732 1.00 94.56 197 PHE A CA 1
ATOM 1708 C C . PHE A 1 197 ? -4.167 -4.350 -8.258 1.00 94.56 197 PHE A C 1
ATOM 1710 O O . PHE A 1 197 ? -3.212 -4.071 -8.984 1.00 94.56 197 PHE A O 1
ATOM 1717 N N . LYS A 1 198 ? -5.371 -4.630 -8.775 1.00 92.69 198 LYS A N 1
ATOM 1718 C CA . LYS A 1 198 ? -5.625 -4.717 -10.225 1.00 92.69 198 LYS A CA 1
ATOM 1719 C C . LYS A 1 198 ? -5.282 -3.418 -10.960 1.00 92.69 198 LYS A C 1
ATOM 1721 O O . LYS A 1 198 ? -4.712 -3.459 -12.053 1.00 92.69 198 LYS A O 1
ATOM 1726 N N . ARG A 1 199 ? -5.608 -2.255 -10.381 1.00 93.12 199 ARG A N 1
ATOM 1727 C CA . ARG A 1 199 ? -5.260 -0.952 -10.974 1.00 93.12 199 ARG A CA 1
ATOM 1728 C C . ARG A 1 199 ? -3.758 -0.685 -10.954 1.00 93.12 199 ARG A C 1
ATOM 1730 O O . ARG A 1 199 ? -3.258 -0.130 -11.931 1.00 93.12 199 ARG A O 1
ATOM 1737 N N . MET A 1 200 ? -3.054 -1.059 -9.885 1.00 94.38 200 MET A N 1
ATOM 1738 C CA . MET A 1 200 ? -1.593 -0.945 -9.804 1.00 94.38 200 MET A CA 1
ATOM 1739 C C . MET A 1 200 ? -0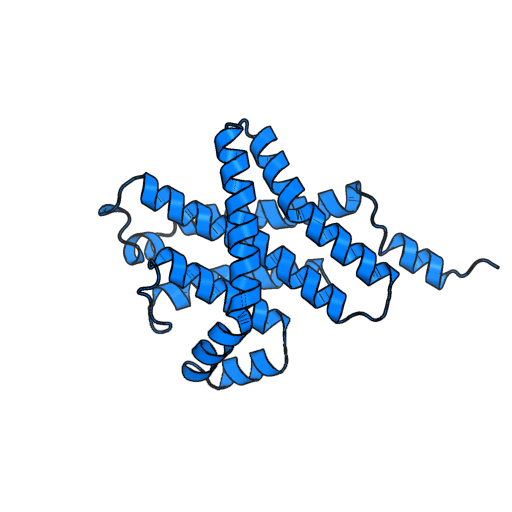.922 -1.840 -10.849 1.00 94.38 200 MET A C 1
ATOM 1741 O O . MET A 1 200 ? -0.126 -1.344 -11.645 1.00 94.38 200 MET A O 1
ATOM 1745 N N . MET A 1 201 ? -1.327 -3.109 -10.942 1.00 92.06 201 MET A N 1
ATOM 1746 C CA . MET A 1 201 ? -0.793 -4.062 -11.921 1.00 92.06 201 MET A CA 1
ATOM 1747 C C . MET A 1 201 ? -0.939 -3.560 -13.360 1.00 92.06 201 MET A C 1
ATOM 1749 O O . MET A 1 201 ? 0.044 -3.519 -14.093 1.00 92.06 201 MET A O 1
ATOM 1753 N N . LYS A 1 202 ? -2.125 -3.059 -13.740 1.00 89.62 202 LYS A N 1
ATOM 1754 C CA . LYS A 1 202 ? -2.384 -2.490 -15.078 1.00 89.62 202 LYS A CA 1
ATOM 1755 C C . LYS A 1 202 ? -1.481 -1.297 -15.441 1.00 89.62 202 LYS A C 1
ATOM 1757 O O . LYS A 1 202 ? -1.404 -0.910 -16.601 1.00 89.62 202 LYS A O 1
ATOM 1762 N N . ARG A 1 203 ? -0.880 -0.632 -14.454 1.00 85.00 203 ARG A N 1
ATOM 1763 C CA . ARG A 1 203 ? -0.020 0.544 -14.671 1.00 85.00 203 ARG A CA 1
ATOM 1764 C C . ARG A 1 203 ? 1.462 0.203 -14.650 1.00 85.00 203 ARG A C 1
ATOM 1766 O O . ARG A 1 203 ? 2.250 0.965 -15.206 1.00 85.00 203 ARG A O 1
ATOM 1773 N N . ILE A 1 204 ? 1.828 -0.889 -13.986 1.00 84.31 204 ILE A N 1
ATOM 1774 C CA . ILE A 1 204 ? 3.203 -1.390 -13.911 1.00 84.31 204 ILE A CA 1
ATOM 1775 C C . ILE A 1 204 ? 3.550 -2.216 -15.163 1.00 84.31 204 ILE A C 1
ATOM 1777 O O . ILE A 1 204 ? 4.684 -2.133 -15.649 1.00 84.31 204 ILE A O 1
ATOM 1781 N N . PHE A 1 205 ? 2.591 -2.986 -15.691 1.00 81.75 205 PHE A N 1
ATOM 1782 C CA . PHE A 1 205 ? 2.748 -3.885 -16.844 1.00 81.75 205 PHE A CA 1
ATOM 1783 C C . PHE A 1 205 ? 2.042 -3.361 -18.093 1.00 81.75 205 PHE A C 1
ATOM 1785 O O . PHE A 1 205 ? 2.682 -3.434 -19.171 1.00 81.75 205 PHE A O 1
#